Protein AF-A0A953RXD5-F1 (afdb_monomer_lite)

Secondary structure (DSSP, 8-state):
------------THHHHHTTTS-HHHHHHHHHHHHHHHHHHHHHHHHHHHHHTTHHHHHHHH-HHHHHHHHHHHHHHHTSPEEEEEEEEE-TTS---GGGGEEEEE--TTSEEEEEEEEEEESSPPPEEEEETTEEEEEESS-EEEEEEE-HHHHHHS--SBTTEEEEEEE-TT---S-EEEEEEEEEEE--PPP--

Foldseek 3Di:
DDDDDDDDDDDDCPVVVVVVPPDPPVVVVVVVVVVVVCCVVVVVVVVCVVCVVVPVVVCVVPVVCVVCVCVVVVVVQLPDFDKWKDKQKAAPPDDDDQVSFKTKDFADLPWWKKKKKFKDKDDQQAWKFKDKANDTPDIDRDGDGIDMDTCSVVCVVRDHPDPRIIMIGIDRPPGRHRMMMIMMMMMTIDDSDDPDD

Structure (mmCIF, N/CA/C/O backbone):
data_AF-A0A953RXD5-F1
#
_entry.id   AF-A0A953RXD5-F1
#
loop_
_atom_site.group_PDB
_atom_site.id
_atom_site.type_symbol
_atom_site.label_atom_id
_atom_site.label_alt_id
_atom_site.label_comp_id
_atom_site.label_asym_id
_atom_site.label_entity_id
_atom_site.label_seq_id
_atom_site.pdbx_PDB_ins_code
_atom_site.Cartn_x
_atom_site.Cartn_y
_atom_site.Cartn_z
_atom_site.occupancy
_atom_site.B_iso_or_equiv
_atom_site.auth_seq_id
_atom_site.auth_comp_id
_atom_site.auth_asym_id
_atom_site.auth_atom_id
_atom_site.pdbx_PDB_model_num
ATOM 1 N N . MET A 1 1 ? -27.505 93.985 66.777 1.00 37.09 1 MET A N 1
ATOM 2 C CA . MET A 1 1 ? -26.688 92.897 67.340 1.00 37.09 1 MET A CA 1
ATOM 3 C C . MET A 1 1 ? -27.014 91.659 66.533 1.00 37.09 1 MET A C 1
ATOM 5 O O . MET A 1 1 ? -28.174 91.269 66.503 1.00 37.09 1 MET A O 1
ATOM 9 N N . ASP A 1 2 ? -26.004 91.201 65.798 1.00 38.88 2 ASP A N 1
ATOM 10 C CA . ASP A 1 2 ? -25.898 89.996 64.957 1.00 38.88 2 ASP A CA 1
ATOM 11 C C . ASP A 1 2 ? -26.379 88.692 65.644 1.00 38.88 2 ASP A C 1
ATOM 13 O O . ASP A 1 2 ? -26.586 88.738 66.860 1.00 38.88 2 ASP A O 1
ATOM 17 N N . PRO A 1 3 ? -26.446 87.507 64.975 1.00 46.28 3 PRO A N 1
ATOM 18 C CA . PRO A 1 3 ? -26.007 87.184 63.600 1.00 46.28 3 PRO A CA 1
ATOM 19 C C . PRO A 1 3 ? -26.932 86.265 62.750 1.00 46.28 3 PRO A C 1
ATOM 21 O O . PRO A 1 3 ? -27.795 85.551 63.246 1.00 46.28 3 PRO A O 1
ATOM 24 N N . ALA A 1 4 ? -26.636 86.287 61.444 1.00 37.81 4 ALA A N 1
ATOM 25 C CA . ALA A 1 4 ? -26.386 85.180 60.500 1.00 37.81 4 ALA A CA 1
ATOM 26 C C . ALA A 1 4 ? -27.313 83.939 60.381 1.00 37.81 4 ALA A C 1
ATOM 28 O O . ALA A 1 4 ? -27.413 83.090 61.262 1.00 37.81 4 ALA A O 1
ATOM 29 N N . GLU A 1 5 ? -27.837 83.796 59.156 1.00 49.16 5 GLU A N 1
ATOM 30 C CA . GLU A 1 5 ? -27.808 82.606 58.273 1.00 49.16 5 GLU A CA 1
ATOM 31 C C . GLU A 1 5 ? -26.780 81.499 58.635 1.00 49.16 5 GLU A C 1
ATOM 33 O O . GLU A 1 5 ? -25.700 81.827 59.129 1.00 49.16 5 GLU A O 1
ATOM 38 N N . PRO A 1 6 ? -27.021 80.199 58.312 1.00 45.69 6 PRO A N 1
ATOM 39 C CA . PRO A 1 6 ? -27.357 79.794 56.940 1.00 45.69 6 PRO A CA 1
ATOM 40 C C . PRO A 1 6 ? -28.319 78.604 56.761 1.00 45.69 6 PRO A C 1
ATOM 42 O O . PRO A 1 6 ? -28.393 77.665 57.551 1.00 45.69 6 PRO A O 1
ATOM 45 N N . SER A 1 7 ? -28.986 78.597 55.606 1.00 45.78 7 SER A N 1
ATOM 46 C CA . SER A 1 7 ? -29.570 77.403 54.993 1.00 45.78 7 SER A CA 1
ATOM 47 C C . SER A 1 7 ? -28.925 77.184 53.623 1.00 45.78 7 SER A C 1
ATOM 49 O O . SER A 1 7 ? -28.756 78.139 52.869 1.00 45.78 7 SER A O 1
ATOM 51 N N . LYS A 1 8 ? -28.700 75.901 53.307 1.00 44.81 8 LYS A N 1
ATOM 52 C CA . LYS A 1 8 ? -28.342 75.292 52.011 1.00 44.81 8 LYS A CA 1
ATOM 53 C C . LYS A 1 8 ? -26.879 75.341 51.572 1.00 44.81 8 LYS A C 1
ATOM 55 O O . LYS A 1 8 ? -26.424 76.274 50.924 1.00 44.81 8 LYS A O 1
ATOM 60 N N . ASN A 1 9 ? -26.205 74.216 51.800 1.00 41.62 9 ASN A N 1
ATOM 61 C CA . ASN A 1 9 ? -25.821 73.233 50.768 1.00 41.62 9 ASN A CA 1
ATOM 62 C C . ASN A 1 9 ? -24.718 72.365 51.393 1.00 41.62 9 ASN A C 1
ATOM 64 O O . ASN A 1 9 ? -23.574 72.781 51.521 1.00 41.62 9 ASN A O 1
ATOM 68 N N . ASP A 1 10 ? -25.043 71.214 51.974 1.00 50.56 10 ASP A N 1
ATOM 69 C CA . ASP A 1 10 ? -25.195 69.952 51.239 1.00 50.56 10 ASP A CA 1
ATOM 70 C C . ASP A 1 10 ? -24.261 69.838 50.025 1.00 50.56 10 ASP A C 1
ATOM 72 O O . ASP A 1 10 ? -24.629 70.160 48.895 1.00 50.56 10 ASP A O 1
ATOM 76 N N . LYS A 1 11 ? -23.037 69.368 50.303 1.00 53.41 11 LYS A N 1
ATOM 77 C CA . LYS A 1 11 ? -22.318 68.261 49.632 1.00 53.41 11 LYS A CA 1
ATOM 78 C C . LYS A 1 11 ? -20.819 68.371 49.929 1.00 53.41 11 LYS A C 1
ATOM 80 O O . LYS A 1 11 ? -19.993 68.581 49.046 1.00 53.41 11 LYS A O 1
ATOM 85 N N . THR A 1 12 ? -20.448 68.214 51.194 1.00 40.56 12 THR A N 1
ATOM 86 C CA . THR A 1 12 ? -19.056 67.954 51.573 1.00 40.56 12 THR A CA 1
ATOM 87 C C . THR A 1 12 ? -18.681 66.526 51.134 1.00 40.56 12 THR A C 1
ATOM 89 O O . THR A 1 12 ? -19.456 65.596 51.370 1.00 40.56 12 THR A O 1
ATOM 92 N N . PRO A 1 13 ? -17.496 66.302 50.532 1.00 44.56 13 PRO A N 1
ATOM 93 C CA . PRO A 1 13 ? -17.038 65.011 49.991 1.00 44.56 13 PRO A CA 1
ATOM 94 C C . PRO A 1 13 ? -16.768 63.928 51.058 1.00 44.56 13 PRO A C 1
ATOM 96 O O . PRO A 1 13 ? -16.177 62.892 50.765 1.00 44.56 13 PRO A O 1
ATOM 99 N N . ALA A 1 14 ? -17.222 64.127 52.296 1.00 46.16 14 ALA A N 1
ATOM 100 C CA . ALA A 1 14 ? -16.977 63.234 53.424 1.00 46.16 14 ALA A CA 1
ATOM 101 C C . ALA A 1 14 ? -17.631 61.850 53.247 1.00 46.16 14 ALA A C 1
ATOM 103 O O . ALA A 1 14 ? -17.025 60.842 53.594 1.00 46.16 14 ALA A O 1
ATOM 104 N N . LYS A 1 15 ? -18.805 61.768 52.601 1.00 48.12 15 LYS A N 1
ATOM 105 C CA . LYS A 1 15 ? -19.476 60.478 52.335 1.00 48.12 15 LYS A CA 1
ATOM 106 C C . LYS A 1 15 ? -18.874 59.677 51.176 1.00 48.12 15 LYS A C 1
ATOM 108 O O . LYS A 1 15 ? -19.097 58.475 51.093 1.00 48.12 15 LYS A O 1
ATOM 113 N N . LEU A 1 16 ? -18.103 60.313 50.288 1.00 48.75 16 LEU A N 1
ATOM 114 C CA . LEU A 1 16 ? -17.377 59.595 49.233 1.00 48.75 16 LEU A CA 1
ATOM 115 C C . LEU A 1 16 ? -16.083 58.978 49.774 1.00 48.75 16 LEU A C 1
ATOM 117 O O . LEU A 1 16 ? -15.732 57.879 49.368 1.00 48.75 16 LEU A O 1
ATOM 121 N N . PHE A 1 17 ? -15.421 59.617 50.745 1.00 47.06 17 PHE A N 1
ATOM 122 C CA . PHE A 1 17 ? -14.209 59.068 51.360 1.00 47.06 17 PHE A CA 1
ATOM 123 C C . PHE A 1 17 ? -14.471 58.034 52.463 1.00 47.06 17 PHE A C 1
ATOM 125 O O . PHE A 1 17 ? -13.652 57.132 52.635 1.00 47.06 17 PHE A O 1
ATOM 132 N N . GLU A 1 18 ? -15.613 58.077 53.154 1.00 47.84 18 GLU A N 1
ATOM 133 C CA . GLU A 1 18 ? -15.987 57.002 54.088 1.00 47.84 18 GLU A CA 1
ATOM 134 C C . GLU A 1 18 ? -16.312 55.684 53.370 1.00 47.84 18 GLU A C 1
ATOM 136 O O . GLU A 1 18 ? -15.963 54.621 53.875 1.00 47.84 18 GLU A O 1
ATOM 141 N N . ASN A 1 19 ? -16.834 55.743 52.140 1.00 50.03 19 ASN A N 1
ATOM 142 C CA . ASN A 1 19 ? -17.018 54.560 51.293 1.00 50.03 19 ASN A CA 1
ATOM 143 C C . ASN A 1 19 ? -15.739 54.113 50.558 1.00 50.03 19 ASN A C 1
ATOM 145 O O . ASN A 1 19 ? -15.704 52.999 50.051 1.00 50.03 19 ASN A O 1
ATOM 149 N N . ILE A 1 20 ? -14.682 54.934 50.498 1.00 48.75 20 ILE A N 1
ATOM 150 C CA . ILE A 1 20 ? -13.351 54.536 49.977 1.00 48.75 20 ILE A CA 1
ATOM 151 C C . ILE A 1 20 ? -12.496 53.894 51.080 1.00 48.75 20 ILE A C 1
ATOM 153 O O . ILE A 1 20 ? -11.561 53.147 50.803 1.00 48.75 20 ILE A O 1
ATOM 157 N N . LYS A 1 21 ? -12.887 54.083 52.344 1.00 48.88 21 LYS A N 1
ATOM 158 C CA . LYS A 1 21 ? -12.472 53.237 53.466 1.00 48.88 21 LYS A CA 1
ATOM 159 C C . LYS A 1 21 ? -13.183 51.874 53.461 1.00 48.88 21 LYS A C 1
ATOM 161 O O . LYS A 1 21 ? -13.190 51.208 54.492 1.00 48.88 21 LYS A O 1
ATOM 166 N N . LEU A 1 22 ? -13.742 51.447 52.316 1.00 49.97 22 LEU A N 1
ATOM 167 C CA . LEU A 1 22 ? -13.957 50.034 52.007 1.00 49.97 22 LEU A CA 1
ATOM 168 C C . LEU A 1 22 ? -12.591 49.352 52.064 1.00 49.97 22 LEU A C 1
ATOM 170 O O . LEU A 1 22 ? -11.820 49.342 51.108 1.00 49.97 22 LEU A O 1
ATOM 174 N N . ASP A 1 23 ? -12.299 48.901 53.277 1.00 58.25 23 ASP A N 1
ATOM 175 C CA . ASP A 1 23 ? -11.243 48.022 53.715 1.00 58.25 23 ASP A CA 1
ATOM 176 C C . ASP A 1 23 ? -10.155 47.782 52.671 1.00 58.25 23 ASP A C 1
ATOM 178 O O . ASP A 1 23 ? -10.261 46.916 51.801 1.00 58.25 23 ASP A O 1
ATOM 182 N N . PHE A 1 24 ? -9.023 48.464 52.846 1.00 59.78 24 PHE A N 1
ATOM 183 C CA . PHE A 1 24 ? -7.756 48.033 52.252 1.00 59.78 24 PHE A CA 1
ATOM 184 C C . PHE A 1 24 ? -7.509 46.534 52.486 1.00 59.78 24 PHE A C 1
ATOM 186 O O . PHE A 1 24 ? -6.869 45.888 51.662 1.00 59.78 24 PHE A O 1
ATOM 193 N N . ASN A 1 25 ? -8.044 45.974 53.577 1.00 61.25 25 ASN A N 1
ATOM 194 C CA . ASN A 1 25 ? -8.082 44.537 53.811 1.00 61.25 25 ASN A CA 1
ATOM 195 C C . ASN A 1 25 ? -8.966 43.786 52.812 1.00 61.25 25 ASN A C 1
ATOM 197 O O . ASN A 1 25 ? -8.523 42.777 52.293 1.00 61.25 25 ASN A O 1
ATOM 201 N N . THR A 1 26 ? -10.158 44.271 52.482 1.00 67.06 26 THR A N 1
ATOM 202 C CA . THR A 1 26 ? -11.058 43.668 51.491 1.00 67.06 26 THR A CA 1
ATOM 203 C C . THR A 1 26 ? -10.476 43.774 50.088 1.00 67.06 26 THR A C 1
ATOM 205 O O . THR A 1 26 ? -10.477 42.787 49.366 1.00 67.06 26 THR A O 1
ATOM 208 N N . ILE A 1 27 ? -9.875 44.908 49.716 1.00 70.06 27 ILE A N 1
ATOM 209 C CA . ILE A 1 27 ? -9.171 45.047 48.429 1.00 70.06 27 ILE A CA 1
ATOM 210 C C . ILE A 1 27 ? -7.962 44.104 48.371 1.00 70.06 27 ILE A C 1
ATOM 212 O O . ILE A 1 27 ? -7.766 43.417 47.368 1.00 70.06 27 ILE A O 1
ATOM 216 N N . LYS A 1 28 ? -7.178 44.012 49.455 1.00 68.94 28 LYS A N 1
ATOM 217 C CA . LYS A 1 28 ? -6.082 43.039 49.566 1.00 68.94 28 LYS A CA 1
ATOM 218 C C . LYS A 1 28 ? -6.589 41.610 49.471 1.00 68.94 28 LYS A C 1
ATOM 220 O O . LYS A 1 28 ? -5.981 40.838 48.748 1.00 68.94 28 LYS A O 1
ATOM 225 N N . ILE A 1 29 ? -7.678 41.266 50.155 1.00 75.50 29 ILE A N 1
ATOM 226 C CA . ILE A 1 29 ? -8.277 39.928 50.128 1.00 75.50 29 ILE A CA 1
ATOM 227 C C . ILE A 1 29 ? -8.738 39.608 48.713 1.00 75.50 29 ILE A C 1
ATOM 229 O O . ILE A 1 29 ? -8.347 38.568 48.207 1.00 75.50 29 ILE A O 1
ATOM 233 N N . VAL A 1 30 ? -9.461 40.513 48.047 1.00 76.44 30 VAL A N 1
ATOM 234 C CA . VAL A 1 30 ? -9.930 40.330 46.667 1.00 76.44 30 VAL A CA 1
ATOM 235 C C . VAL A 1 30 ? -8.753 40.126 45.713 1.00 76.44 30 VAL A C 1
ATOM 237 O O . VAL A 1 30 ? -8.762 39.171 44.937 1.00 76.44 30 VAL A O 1
ATOM 240 N N . LEU A 1 31 ? -7.706 40.952 45.812 1.00 74.38 31 LEU A N 1
ATOM 241 C CA . LEU A 1 31 ? -6.485 40.797 45.016 1.00 74.38 31 LEU A CA 1
ATOM 242 C C . LEU A 1 31 ? -5.750 39.489 45.324 1.00 74.38 31 LEU A C 1
ATOM 244 O O . LEU A 1 31 ? -5.282 38.832 44.398 1.00 74.38 31 LEU A O 1
ATOM 248 N N . LEU A 1 32 ? -5.682 39.078 46.593 1.00 76.94 32 LEU A N 1
ATOM 249 C CA . LEU A 1 32 ? -5.057 37.819 46.993 1.00 76.94 32 LEU A CA 1
ATOM 250 C C . LEU A 1 32 ? -5.855 36.628 46.458 1.00 76.94 32 LEU A C 1
ATOM 252 O O . LEU A 1 32 ? -5.271 35.710 45.898 1.00 76.94 32 LEU A O 1
ATOM 256 N N . THR A 1 33 ? -7.185 36.653 46.562 1.00 75.50 33 THR A N 1
ATOM 257 C CA . THR A 1 33 ? -8.053 35.605 46.012 1.00 75.50 33 THR A CA 1
ATOM 258 C C . THR A 1 33 ? -7.996 35.556 44.492 1.00 75.50 33 THR A C 1
ATOM 260 O O . THR A 1 33 ? -7.955 34.464 43.937 1.00 75.50 33 THR A O 1
ATOM 263 N N . ALA A 1 34 ? -7.925 36.701 43.809 1.00 74.38 34 ALA A N 1
ATOM 264 C CA . ALA A 1 34 ? -7.761 36.752 42.360 1.00 74.38 34 ALA A CA 1
ATOM 265 C C . ALA A 1 34 ? -6.390 36.208 41.932 1.00 74.38 34 ALA A C 1
ATOM 267 O O . ALA A 1 34 ? -6.310 35.435 40.981 1.00 74.38 34 ALA A O 1
ATOM 268 N N . ALA A 1 35 ? -5.323 36.544 42.664 1.00 74.12 35 ALA A N 1
ATOM 269 C CA . ALA A 1 35 ? -3.990 35.998 42.433 1.00 74.12 35 ALA A CA 1
ATOM 270 C C . ALA A 1 35 ? -3.943 34.483 42.688 1.00 74.12 35 ALA A C 1
ATOM 272 O O . ALA A 1 35 ? -3.385 33.747 41.883 1.00 74.12 35 ALA A O 1
ATOM 273 N N . VAL A 1 36 ? -4.577 33.998 43.758 1.00 78.19 36 VAL A N 1
ATOM 274 C CA . VAL A 1 36 ? -4.668 32.564 44.068 1.00 78.19 36 VAL A CA 1
ATOM 275 C C . VAL A 1 36 ? -5.485 31.820 43.010 1.00 78.19 36 VAL A C 1
ATOM 277 O O . VAL A 1 36 ? -5.057 30.761 42.567 1.00 78.19 36 VAL A O 1
ATOM 280 N N . LEU A 1 37 ? -6.604 32.380 42.537 1.00 77.31 37 LEU A N 1
ATOM 281 C CA . LEU A 1 37 ? -7.388 31.822 41.428 1.00 77.31 37 LEU A CA 1
ATOM 282 C C . LEU A 1 37 ? -6.585 31.776 40.125 1.00 77.31 37 LEU A C 1
ATOM 284 O O . LEU A 1 37 ? -6.613 30.768 39.424 1.00 77.31 37 LEU A O 1
ATOM 288 N N . LEU A 1 38 ? -5.831 32.834 39.819 1.00 73.69 38 LEU A N 1
ATOM 289 C CA . LEU A 1 38 ? -4.945 32.869 38.658 1.00 73.69 38 LEU A CA 1
ATOM 290 C C . LEU A 1 38 ? -3.828 31.834 38.769 1.00 73.69 38 LEU A C 1
ATOM 292 O O . LEU A 1 38 ? -3.546 31.169 37.785 1.00 73.69 38 LEU A O 1
ATOM 296 N N . VAL A 1 39 ? -3.232 31.639 39.946 1.00 72.69 39 VAL A N 1
ATOM 297 C CA . VAL A 1 39 ? -2.225 30.590 40.170 1.00 72.69 39 VAL A CA 1
ATOM 298 C C . VAL A 1 39 ? -2.852 29.196 40.075 1.00 72.69 39 VAL A C 1
ATOM 300 O O . VAL A 1 39 ? -2.259 28.315 39.462 1.00 72.69 39 VAL A O 1
ATOM 303 N N . LEU A 1 40 ? -4.062 28.995 40.602 1.00 75.38 40 LEU A N 1
ATOM 304 C CA . LEU A 1 40 ? -4.800 27.731 40.505 1.00 75.38 40 LEU A CA 1
ATOM 305 C C . LEU A 1 40 ? -5.234 27.392 39.075 1.00 75.38 40 LEU A C 1
ATOM 307 O O . LEU A 1 40 ? -5.359 26.216 38.762 1.00 75.38 40 LEU A O 1
ATOM 311 N N . LEU A 1 41 ? -5.449 28.385 38.210 1.00 73.50 41 LEU A N 1
ATOM 312 C CA . LEU A 1 41 ? -5.748 28.186 36.785 1.00 73.50 41 LEU A CA 1
ATOM 313 C C . LEU A 1 41 ? -4.476 28.078 35.934 1.00 73.50 41 LEU A C 1
ATOM 315 O O . LEU A 1 41 ? -4.405 27.265 35.012 1.00 73.50 41 LEU A O 1
ATOM 319 N N . ALA A 1 42 ? -3.455 28.872 36.253 1.00 71.00 42 ALA A N 1
ATOM 320 C CA . ALA A 1 42 ? -2.198 28.904 35.523 1.00 71.00 42 ALA A CA 1
ATOM 321 C C . ALA A 1 42 ? -1.318 27.694 35.839 1.00 71.00 42 ALA A C 1
ATOM 323 O O . ALA A 1 42 ? -0.662 27.201 34.934 1.00 71.00 42 ALA A O 1
ATOM 324 N N . ALA A 1 43 ? -1.303 27.173 37.068 1.00 68.31 43 ALA A N 1
ATOM 325 C CA . ALA A 1 43 ? -0.478 26.014 37.409 1.00 68.31 43 ALA A CA 1
ATOM 326 C C . ALA A 1 43 ? -0.876 24.748 36.620 1.00 68.31 43 ALA A C 1
ATOM 328 O O . ALA A 1 43 ? 0.021 24.140 36.040 1.00 68.31 43 ALA A O 1
ATOM 329 N N . PRO A 1 44 ? -2.168 24.380 36.477 1.00 63.41 44 PRO A N 1
ATOM 330 C CA . PRO A 1 44 ? -2.591 23.290 35.600 1.00 63.41 44 PRO A CA 1
ATOM 331 C C . PRO A 1 44 ? -2.325 23.585 34.126 1.00 63.41 44 PRO A C 1
ATOM 333 O O . PRO A 1 44 ? -1.857 22.705 33.420 1.00 63.41 44 PRO A O 1
ATOM 336 N N . MET A 1 45 ? -2.565 24.812 33.653 1.00 64.69 45 MET A N 1
ATOM 337 C CA . MET A 1 45 ? -2.295 25.191 32.258 1.00 64.69 45 MET A CA 1
ATOM 338 C C . MET A 1 45 ? -0.804 25.143 31.917 1.00 64.69 45 MET A C 1
ATOM 340 O O . MET A 1 45 ? -0.438 24.627 30.870 1.00 64.69 45 MET A O 1
ATOM 344 N N . VAL A 1 46 ? 0.068 25.632 32.799 1.00 66.69 46 VAL A N 1
ATOM 345 C CA . VAL A 1 46 ? 1.527 25.572 32.643 1.00 66.69 46 VAL A CA 1
ATOM 346 C C . VAL A 1 46 ? 2.019 24.138 32.796 1.00 66.69 46 VAL A C 1
ATOM 348 O O . VAL A 1 46 ? 2.902 23.737 32.051 1.00 66.69 46 VAL A O 1
ATOM 351 N N . PHE A 1 47 ? 1.438 23.344 33.699 1.00 64.44 47 PHE A N 1
ATOM 352 C CA . PHE A 1 47 ? 1.716 21.913 33.799 1.00 64.44 47 PHE A CA 1
ATOM 353 C C . PHE A 1 47 ? 1.343 21.204 32.491 1.00 64.44 47 PHE A C 1
ATOM 355 O O . PHE A 1 47 ? 2.187 20.547 31.899 1.00 64.44 47 PHE A O 1
ATOM 362 N N . ILE A 1 48 ? 0.135 21.417 31.969 1.00 61.12 48 ILE A N 1
ATOM 363 C CA . ILE A 1 48 ? -0.319 20.853 30.694 1.00 61.12 48 ILE A CA 1
ATOM 364 C C . ILE A 1 48 ? 0.570 21.337 29.547 1.00 61.12 48 ILE A C 1
ATOM 366 O O . ILE A 1 48 ? 1.059 20.504 28.808 1.00 61.12 48 ILE A O 1
ATOM 370 N N . LEU A 1 49 ? 0.865 22.633 29.415 1.00 62.09 49 LEU A N 1
ATOM 371 C CA . LEU A 1 49 ? 1.713 23.171 28.338 1.00 62.09 49 LEU A CA 1
ATOM 372 C C . LEU A 1 49 ? 3.163 22.673 28.413 1.00 62.09 49 LEU A C 1
ATOM 374 O O . LEU A 1 49 ? 3.768 22.379 27.385 1.00 62.09 49 LEU A O 1
ATOM 378 N N . LYS A 1 50 ? 3.729 22.556 29.618 1.00 57.16 50 LYS A N 1
ATOM 379 C CA . LYS A 1 50 ? 5.104 22.085 29.831 1.00 57.16 50 LYS A CA 1
ATOM 380 C C . LYS A 1 50 ? 5.215 20.563 29.676 1.00 57.16 50 LYS A C 1
ATOM 382 O O . LYS A 1 50 ? 6.246 20.085 29.207 1.00 57.16 50 LYS A O 1
ATOM 387 N N . HIS A 1 51 ? 4.153 19.824 30.008 1.00 52.34 51 HIS A N 1
ATOM 388 C CA . HIS A 1 51 ? 4.091 18.365 29.902 1.00 52.34 51 HIS A CA 1
ATOM 389 C C . HIS A 1 51 ? 3.485 17.835 28.590 1.00 52.34 51 HIS A C 1
ATOM 391 O O . HIS A 1 51 ? 3.751 16.694 28.235 1.00 52.34 51 HIS A O 1
ATOM 397 N N . PHE A 1 52 ? 2.770 18.648 27.803 1.00 49.34 52 PHE A N 1
ATOM 398 C CA . PHE A 1 52 ? 2.339 18.279 26.443 1.00 49.34 52 PHE A CA 1
ATOM 399 C C . PHE A 1 52 ? 3.516 18.222 25.470 1.00 49.34 52 PHE A C 1
ATOM 401 O O . PHE A 1 52 ? 3.568 17.339 24.624 1.00 49.34 52 PHE A O 1
ATOM 408 N N . VAL A 1 53 ? 4.496 19.121 25.622 1.00 49.41 53 VAL A N 1
ATOM 409 C CA . VAL A 1 53 ? 5.744 19.102 24.831 1.00 49.41 53 VAL A CA 1
ATOM 410 C C . VAL A 1 53 ? 6.671 17.950 25.264 1.00 49.41 53 VAL A C 1
ATOM 412 O O . VAL A 1 53 ? 7.650 17.649 24.593 1.00 49.41 53 VAL A O 1
ATOM 415 N N . THR A 1 54 ? 6.352 17.262 26.366 1.00 44.16 54 THR A N 1
ATOM 416 C CA . THR A 1 54 ? 7.103 16.114 26.900 1.00 44.16 54 THR A CA 1
ATOM 417 C C . THR A 1 54 ? 6.237 14.859 27.049 1.00 44.16 54 THR A C 1
ATOM 419 O O . THR A 1 54 ? 6.511 14.015 27.901 1.00 44.16 54 THR A O 1
ATOM 422 N N . PHE A 1 55 ? 5.222 14.681 26.195 1.00 46.81 55 PHE A N 1
ATOM 423 C CA . PHE A 1 55 ? 4.508 13.399 26.113 1.00 46.81 55 PHE A CA 1
ATOM 424 C C . PHE A 1 55 ? 5.449 12.240 25.732 1.00 46.81 55 PHE A C 1
ATOM 426 O O . PHE A 1 55 ? 5.263 11.132 26.224 1.00 46.81 55 PHE A O 1
ATOM 433 N N . ASP A 1 56 ? 6.527 12.521 24.992 1.00 45.34 56 ASP A N 1
ATOM 434 C CA . ASP A 1 56 ? 7.586 11.546 24.694 1.00 45.34 56 ASP A CA 1
ATOM 435 C C . ASP A 1 56 ? 8.385 11.115 25.940 1.00 45.34 56 ASP A C 1
ATOM 437 O O . ASP A 1 56 ? 8.834 9.978 26.025 1.00 45.34 56 ASP A O 1
ATOM 441 N N . GLN A 1 57 ? 8.553 11.988 26.943 1.00 48.94 57 GLN A N 1
ATOM 442 C CA . GLN A 1 57 ? 9.317 11.660 28.162 1.00 48.94 57 GLN A CA 1
ATOM 443 C C . GLN A 1 57 ? 8.446 11.046 29.263 1.00 48.94 57 GLN A C 1
ATOM 445 O O . GLN A 1 57 ? 8.943 10.304 30.111 1.00 48.94 57 GLN A O 1
ATOM 450 N N . LEU A 1 58 ? 7.144 11.344 29.266 1.00 42.03 58 LEU A N 1
ATOM 451 C CA . LEU A 1 58 ? 6.190 10.713 30.175 1.00 42.03 58 LEU A CA 1
ATOM 452 C C . LEU A 1 58 ? 5.922 9.245 29.780 1.00 42.03 58 LEU A C 1
ATOM 454 O O . LEU A 1 58 ? 5.692 8.409 30.658 1.00 42.03 58 LEU A O 1
ATOM 458 N N . ASP A 1 59 ? 6.002 8.930 28.482 1.00 44.16 59 ASP A N 1
ATOM 459 C CA . ASP A 1 59 ? 5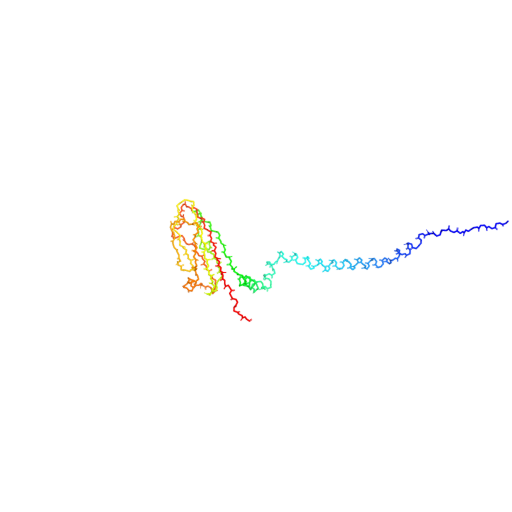.868 7.570 27.941 1.00 44.16 59 ASP A CA 1
ATOM 460 C C . ASP A 1 59 ? 6.976 6.628 28.442 1.00 44.16 59 ASP A C 1
ATOM 462 O O . ASP A 1 59 ? 6.695 5.511 28.886 1.00 44.16 59 ASP A O 1
ATOM 466 N N . ASP A 1 60 ? 8.217 7.118 28.496 1.00 49.66 60 ASP A N 1
ATOM 467 C CA . ASP A 1 60 ? 9.365 6.368 29.021 1.00 49.66 60 ASP A CA 1
ATOM 468 C C . ASP A 1 60 ? 9.251 6.052 30.523 1.00 49.66 60 ASP A C 1
ATOM 470 O O . ASP A 1 60 ? 9.796 5.047 30.984 1.00 49.66 60 ASP A O 1
ATOM 474 N N . TYR A 1 61 ? 8.532 6.874 31.298 1.00 46.62 61 TYR A N 1
ATOM 475 C CA . TYR A 1 61 ? 8.452 6.727 32.757 1.00 46.62 61 TYR A CA 1
ATOM 476 C C . TYR A 1 61 ? 7.222 5.952 33.243 1.00 46.62 61 TYR A C 1
ATOM 478 O O . TYR A 1 61 ? 7.294 5.241 34.245 1.00 46.62 61 TYR A O 1
ATOM 486 N N . LEU A 1 62 ? 6.079 6.091 32.565 1.00 50.50 62 LEU A N 1
ATOM 487 C CA . LEU A 1 62 ? 4.823 5.463 32.984 1.00 50.50 62 LEU A CA 1
ATOM 488 C C . LEU A 1 62 ? 4.489 4.196 32.188 1.00 50.50 62 LEU A C 1
ATOM 490 O O . LEU A 1 62 ? 3.702 3.384 32.668 1.00 50.50 62 LEU A O 1
ATOM 494 N N . GLY A 1 63 ? 5.034 4.010 30.978 1.00 45.53 63 GLY A N 1
ATOM 495 C CA . GLY A 1 63 ? 4.701 2.870 30.109 1.00 45.53 63 GLY A CA 1
ATOM 496 C C . GLY A 1 63 ? 3.214 2.784 29.726 1.00 45.53 63 GLY A C 1
ATOM 497 O O . GLY A 1 63 ? 2.766 1.793 29.146 1.00 45.53 63 GLY A O 1
ATOM 498 N N . VAL A 1 64 ? 2.425 3.810 30.058 1.00 46.88 64 VAL A N 1
ATOM 499 C CA . VAL A 1 64 ? 0.976 3.848 29.842 1.00 46.88 64 VAL A CA 1
ATOM 500 C C . VAL A 1 64 ? 0.675 4.038 28.359 1.00 46.88 64 VAL A C 1
ATOM 502 O O . VAL A 1 64 ? -0.261 3.436 27.850 1.00 46.88 64 VAL A O 1
ATOM 505 N N . THR A 1 65 ? 1.498 4.776 27.623 1.00 45.06 65 THR A N 1
ATOM 506 C CA . THR A 1 65 ? 1.328 5.017 26.181 1.00 45.06 65 THR A CA 1
ATOM 507 C C . THR A 1 65 ? 1.699 3.788 25.339 1.00 45.06 65 THR A C 1
ATOM 509 O O . THR A 1 65 ? 1.015 3.525 24.354 1.00 45.06 65 THR A O 1
ATOM 512 N N . LYS A 1 66 ? 2.600 2.906 25.804 1.00 48.09 66 LYS A N 1
ATOM 513 C CA . LYS A 1 66 ? 2.761 1.541 25.241 1.00 48.09 66 LYS A CA 1
ATOM 514 C C . LYS A 1 66 ? 1.522 0.645 25.395 1.00 48.09 66 LYS A C 1
ATOM 516 O O . LYS A 1 66 ? 1.340 -0.275 24.608 1.00 48.09 66 LYS A O 1
ATOM 521 N N . SER A 1 67 ? 0.668 0.897 26.389 1.00 47.88 67 SER A N 1
ATOM 522 C CA . SER A 1 67 ? -0.559 0.121 26.661 1.00 47.88 67 SER A CA 1
ATOM 523 C C . SER A 1 67 ? -1.822 0.759 26.064 1.00 47.88 67 SER A C 1
ATOM 525 O O . SER A 1 67 ? -2.743 0.062 25.636 1.00 47.88 67 SER A O 1
ATOM 527 N N . VAL A 1 68 ? -1.869 2.092 2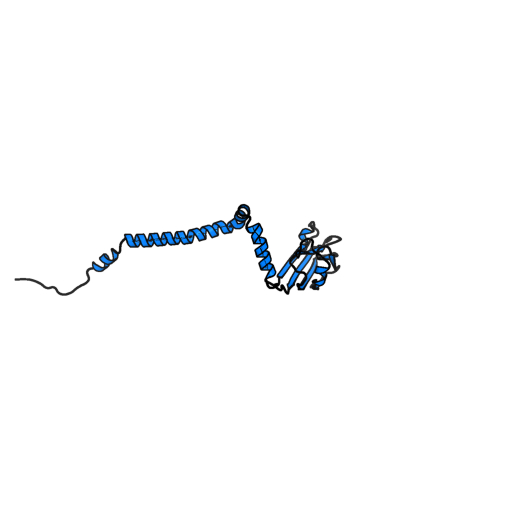6.027 1.00 43.62 68 VAL A N 1
ATOM 528 C CA . VAL A 1 68 ? -3.045 2.887 25.644 1.00 43.62 68 VAL A CA 1
ATOM 529 C C . VAL A 1 68 ? -2.928 3.429 24.220 1.00 43.62 68 VAL A C 1
ATOM 531 O O . VAL A 1 68 ? -3.941 3.517 23.537 1.00 43.62 68 VAL A O 1
ATOM 534 N N . GLY A 1 69 ? -1.720 3.716 23.729 1.00 42.50 69 GLY A N 1
ATOM 535 C CA . GLY A 1 69 ? -1.468 4.122 22.343 1.00 42.50 69 GLY A CA 1
ATOM 536 C C . GLY A 1 69 ? -1.999 3.111 21.324 1.00 42.50 69 GLY A C 1
ATOM 537 O O . GLY A 1 69 ? -2.780 3.512 20.462 1.00 42.50 69 GLY A O 1
ATOM 538 N N . PRO A 1 70 ? -1.710 1.801 21.469 1.00 46.94 70 PRO A N 1
ATOM 539 C CA . PRO A 1 70 ? -2.303 0.778 20.619 1.00 46.94 70 PRO A CA 1
ATOM 540 C C . PRO A 1 70 ? -3.822 0.750 20.740 1.00 46.94 70 PRO A C 1
ATOM 542 O O . PRO A 1 70 ? -4.489 0.615 19.731 1.00 46.94 70 PRO A O 1
ATOM 545 N N . LYS A 1 71 ? -4.381 0.930 21.945 1.00 43.16 71 LYS A N 1
ATOM 546 C CA . LYS A 1 71 ? -5.833 0.884 22.175 1.00 43.16 71 LYS A CA 1
ATOM 547 C C . LYS A 1 71 ? -6.568 2.066 21.558 1.00 43.16 71 LYS A C 1
ATOM 549 O O . LYS A 1 71 ? -7.609 1.860 20.964 1.00 43.16 71 LYS A O 1
ATOM 554 N N . ILE A 1 72 ? -6.037 3.283 21.655 1.00 45.28 72 ILE A N 1
ATOM 555 C CA . ILE A 1 72 ? -6.656 4.461 21.033 1.00 45.28 72 ILE A CA 1
ATOM 556 C C . ILE A 1 72 ? -6.510 4.392 19.510 1.00 45.28 72 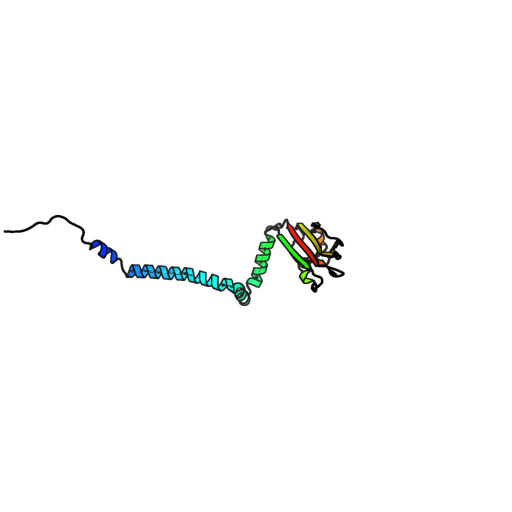ILE A C 1
ATOM 558 O O . ILE A 1 72 ? -7.477 4.676 18.810 1.00 45.28 72 ILE A O 1
ATOM 562 N N . LEU A 1 73 ? -5.355 3.958 18.983 1.00 43.50 73 LEU A N 1
ATOM 563 C CA . LEU A 1 73 ? -5.209 3.713 17.543 1.00 43.50 73 LEU A CA 1
ATOM 564 C C . LEU A 1 73 ? -6.167 2.612 17.069 1.00 43.50 73 LEU A C 1
ATOM 566 O O . LEU A 1 73 ? -6.811 2.774 16.043 1.00 43.50 73 LEU A O 1
ATOM 570 N N . HIS A 1 74 ? -6.300 1.529 17.835 1.00 41.50 74 HIS A N 1
ATOM 571 C CA . HIS A 1 74 ? -7.235 0.435 17.578 1.00 41.50 74 HIS A CA 1
ATOM 572 C C . HIS A 1 74 ? -8.679 0.940 17.552 1.00 41.50 74 HIS A C 1
ATOM 574 O O . HIS A 1 74 ? -9.377 0.701 16.580 1.00 41.50 74 HIS A O 1
ATOM 580 N N . THR A 1 75 ? -9.101 1.728 18.545 1.00 42.72 75 THR A N 1
ATOM 581 C CA . THR A 1 75 ? -10.457 2.294 18.613 1.00 42.72 75 THR A CA 1
ATOM 582 C C . THR A 1 75 ? -10.737 3.301 17.491 1.00 42.72 75 THR A C 1
ATOM 584 O O . THR A 1 75 ? -11.810 3.266 16.901 1.00 42.72 75 THR A O 1
ATOM 587 N N . ILE A 1 76 ? -9.780 4.169 17.139 1.00 44.56 76 ILE A N 1
ATOM 588 C CA . ILE A 1 76 ? -9.949 5.127 16.028 1.00 44.56 76 ILE A CA 1
ATOM 589 C C . ILE A 1 76 ? -10.021 4.402 14.679 1.00 44.56 76 ILE A C 1
ATOM 591 O O . ILE A 1 76 ? -10.774 4.820 13.803 1.00 44.56 76 ILE A O 1
ATOM 595 N N . LEU A 1 77 ? -9.260 3.319 14.510 1.00 48.81 77 LEU A N 1
ATOM 596 C CA . LEU A 1 77 ? -9.322 2.491 13.312 1.00 48.81 77 LEU A CA 1
ATOM 597 C C . LEU A 1 77 ? -10.633 1.688 13.265 1.00 48.81 77 LEU A C 1
ATOM 599 O O . LEU A 1 77 ? -11.241 1.589 12.209 1.00 48.81 77 LEU A O 1
ATOM 603 N N . GLU A 1 78 ? -11.097 1.099 14.365 1.00 50.97 78 GLU A N 1
ATOM 604 C CA . GLU A 1 78 ? -12.313 0.266 14.397 1.00 50.97 78 GLU A CA 1
ATOM 605 C C . GLU A 1 78 ? -13.620 1.032 14.147 1.00 50.97 78 GLU A C 1
ATOM 607 O O . GLU A 1 78 ? -14.550 0.456 13.588 1.00 50.97 78 GLU A O 1
ATOM 612 N N . ASP A 1 79 ? -13.706 2.309 14.530 1.00 48.19 79 ASP A N 1
ATOM 613 C CA . ASP A 1 79 ? -14.981 3.042 14.549 1.00 48.19 79 ASP A CA 1
ATOM 614 C C . ASP A 1 79 ? -15.378 3.719 13.222 1.00 48.19 79 ASP A C 1
ATOM 616 O O . ASP A 1 79 ? -16.519 4.169 13.092 1.00 48.19 79 ASP A O 1
ATOM 620 N N . PHE A 1 80 ? -14.488 3.784 12.225 1.00 56.25 80 PHE A N 1
ATOM 621 C CA . PHE A 1 80 ? -14.763 4.427 10.933 1.00 56.25 80 PHE A CA 1
ATOM 622 C C . PHE A 1 80 ? -14.250 3.602 9.749 1.00 56.25 80 PHE A C 1
ATOM 624 O O . PHE A 1 80 ? -13.219 2.928 9.846 1.00 56.25 80 PHE A O 1
ATOM 631 N N . ASP A 1 81 ? -14.944 3.711 8.605 1.00 65.75 81 ASP A N 1
ATOM 632 C CA . ASP A 1 81 ? -14.390 3.303 7.310 1.00 65.75 81 ASP A CA 1
ATOM 633 C C . ASP A 1 81 ? -12.979 3.897 7.200 1.00 65.75 81 ASP A C 1
ATOM 635 O O . ASP A 1 81 ? -12.774 5.111 7.305 1.00 65.75 81 ASP A O 1
ATOM 639 N N . SER A 1 82 ? -11.988 3.020 7.090 1.00 75.12 82 SER A N 1
ATOM 640 C CA . SER A 1 82 ? -10.589 3.394 7.258 1.00 75.12 82 SER A CA 1
ATOM 641 C C . SER A 1 82 ? -9.918 3.497 5.900 1.00 75.12 82 SER A C 1
ATOM 643 O O . SER A 1 82 ? -9.857 2.527 5.144 1.00 75.12 82 SER A O 1
ATOM 645 N N . GLY A 1 83 ? -9.402 4.688 5.600 1.00 83.38 83 GLY A N 1
ATOM 646 C CA . GLY A 1 83 ? -8.598 4.951 4.413 1.00 83.38 83 GLY A CA 1
ATOM 647 C C . GLY A 1 83 ? -7.113 4.990 4.749 1.00 83.38 83 GLY A C 1
ATOM 648 O O . GLY A 1 83 ? -6.661 5.863 5.486 1.00 83.38 83 GLY A O 1
ATOM 649 N N . TYR A 1 84 ? -6.345 4.077 4.166 1.00 87.31 84 TYR A N 1
ATOM 650 C CA . TYR A 1 84 ? -4.889 4.042 4.249 1.00 87.31 84 TYR A CA 1
ATOM 651 C C . TYR A 1 84 ? -4.322 4.491 2.912 1.00 87.31 84 TYR A C 1
ATOM 653 O O . TYR A 1 84 ? -4.713 3.969 1.872 1.00 87.31 84 TYR A O 1
ATOM 661 N N . SER A 1 85 ? -3.401 5.449 2.905 1.00 89.81 85 SER A N 1
ATOM 662 C CA . SER A 1 85 ? -2.770 5.893 1.665 1.00 89.81 85 SER A CA 1
ATOM 663 C C . SER A 1 85 ? -1.276 6.094 1.832 1.00 89.81 85 SER A C 1
ATOM 665 O O . SER A 1 85 ? -0.789 6.474 2.898 1.00 89.81 85 SER A O 1
ATOM 667 N N . LYS A 1 86 ? -0.533 5.804 0.765 1.00 90.88 86 LYS A N 1
ATOM 668 C CA . LYS A 1 86 ? 0.901 6.075 0.687 1.00 90.88 86 LYS A CA 1
ATOM 669 C C . LYS A 1 86 ? 1.293 6.338 -0.756 1.00 90.88 86 LYS A C 1
ATOM 671 O O . LYS A 1 86 ? 0.889 5.622 -1.674 1.00 90.88 86 LYS A O 1
ATOM 676 N N . ASN A 1 87 ? 2.103 7.376 -0.921 1.00 89.12 87 ASN A N 1
ATOM 677 C CA . ASN A 1 87 ? 2.773 7.679 -2.171 1.00 89.12 87 ASN A CA 1
ATOM 678 C C . ASN A 1 87 ? 4.185 7.111 -2.098 1.00 89.12 87 ASN A C 1
ATOM 680 O O . ASN A 1 87 ? 4.909 7.330 -1.126 1.00 89.12 87 ASN A O 1
ATOM 684 N N . PHE A 1 88 ? 4.560 6.389 -3.135 1.00 89.06 88 PHE A N 1
ATOM 685 C CA . PHE A 1 88 ? 5.858 5.782 -3.302 1.00 89.06 88 PHE A CA 1
ATOM 686 C C . PHE A 1 88 ? 6.557 6.468 -4.465 1.00 89.06 88 PHE A C 1
ATOM 688 O O . PHE A 1 88 ? 5.998 6.571 -5.556 1.00 89.06 88 PHE A O 1
ATOM 695 N N . LEU A 1 89 ? 7.777 6.932 -4.228 1.00 89.44 89 LEU A N 1
ATOM 696 C CA . LEU A 1 89 ? 8.629 7.489 -5.265 1.00 89.44 89 LEU A CA 1
ATOM 697 C C . LEU A 1 89 ? 9.931 6.702 -5.270 1.00 89.44 89 LEU A C 1
ATOM 699 O O . LEU A 1 89 ? 10.705 6.759 -4.312 1.00 89.44 89 LEU A O 1
ATOM 703 N N . PHE A 1 90 ? 10.150 5.969 -6.352 1.00 88.31 90 PHE A N 1
ATOM 704 C CA . PHE A 1 90 ? 11.335 5.155 -6.555 1.00 88.31 90 PHE A CA 1
ATOM 705 C C . PHE A 1 90 ? 12.198 5.788 -7.628 1.00 88.31 90 PHE A C 1
ATOM 707 O O . PHE A 1 90 ? 11.699 6.165 -8.684 1.00 88.31 90 PHE A O 1
ATOM 714 N N . ASP A 1 91 ? 13.488 5.892 -7.349 1.00 85.31 91 ASP A N 1
ATOM 715 C CA . ASP A 1 91 ? 14.454 6.502 -8.249 1.00 85.31 91 ASP A CA 1
ATOM 716 C C . ASP A 1 91 ? 15.601 5.528 -8.503 1.00 85.31 91 ASP A C 1
ATOM 718 O O . ASP A 1 91 ? 15.950 4.751 -7.609 1.00 85.31 91 ASP A O 1
ATOM 722 N N . SER A 1 92 ? 16.192 5.572 -9.698 1.00 80.44 92 SER A N 1
ATOM 723 C CA . SER A 1 92 ? 17.257 4.647 -10.111 1.00 80.44 92 SER A CA 1
ATOM 724 C C . SER A 1 92 ? 18.473 4.692 -9.195 1.00 80.44 92 SER A C 1
ATOM 726 O O . SER A 1 92 ? 19.181 3.699 -9.033 1.00 80.44 92 SER A O 1
ATOM 728 N N . ASP A 1 93 ? 18.693 5.851 -8.583 1.00 76.88 93 ASP A N 1
ATOM 729 C CA . ASP A 1 93 ? 19.892 6.157 -7.815 1.00 76.88 93 ASP A CA 1
ATOM 730 C C . ASP A 1 93 ? 19.735 5.814 -6.325 1.00 76.88 93 ASP A C 1
ATOM 732 O O . ASP A 1 93 ? 20.689 5.922 -5.551 1.00 76.88 93 ASP A O 1
ATOM 736 N N . LYS A 1 94 ? 18.538 5.384 -5.902 1.00 72.62 94 LYS A N 1
ATOM 737 C CA . LYS A 1 94 ? 18.246 5.007 -4.516 1.00 72.62 94 LYS A CA 1
ATOM 738 C C . LYS A 1 94 ? 18.116 3.496 -4.387 1.00 72.62 94 LYS A C 1
ATOM 740 O O . LYS A 1 94 ? 17.364 2.851 -5.112 1.00 72.62 94 LYS A O 1
ATOM 745 N N . 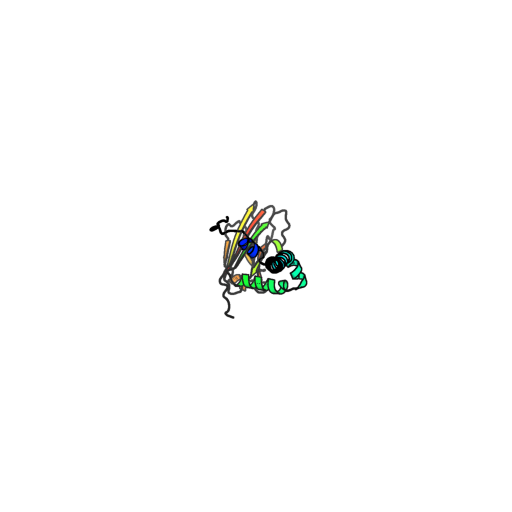ALA A 1 95 ? 18.812 2.929 -3.403 1.00 68.38 95 ALA A N 1
ATOM 746 C CA . ALA A 1 95 ? 18.586 1.547 -3.005 1.00 68.38 95 ALA A CA 1
ATOM 747 C C . ALA A 1 95 ? 17.143 1.403 -2.496 1.00 68.38 95 ALA A C 1
ATOM 749 O O . ALA A 1 95 ? 16.755 2.063 -1.536 1.00 68.38 95 ALA A O 1
ATOM 750 N N . ILE A 1 96 ? 16.352 0.555 -3.153 1.00 72.50 96 ILE A N 1
ATOM 751 C CA . ILE A 1 96 ? 14.970 0.280 -2.756 1.00 72.50 96 ILE A CA 1
ATOM 752 C C . ILE A 1 96 ? 15.012 -0.767 -1.646 1.00 72.50 96 ILE A C 1
ATOM 754 O O . ILE A 1 96 ? 15.340 -1.926 -1.903 1.00 72.50 96 ILE A O 1
ATOM 758 N N . SER A 1 97 ? 14.699 -0.374 -0.410 1.00 62.09 97 SER A N 1
ATOM 759 C CA . SER A 1 97 ? 14.487 -1.340 0.666 1.00 62.09 97 SER A CA 1
ATOM 760 C C . SER A 1 97 ? 13.040 -1.842 0.646 1.00 62.09 97 SER A C 1
ATOM 762 O O . SER A 1 97 ? 12.120 -1.124 0.253 1.00 62.09 97 SER A O 1
ATOM 764 N N . SER A 1 98 ? 12.804 -3.079 1.089 1.00 59.81 98 SER A N 1
ATOM 765 C CA . SER A 1 98 ? 11.449 -3.649 1.144 1.00 59.81 98 SER A CA 1
ATOM 766 C C . SER A 1 98 ? 10.508 -2.857 2.064 1.00 59.81 98 SER A C 1
ATOM 768 O O . SER A 1 98 ? 9.311 -2.776 1.788 1.00 59.81 98 SER A O 1
ATOM 770 N N . ALA A 1 99 ? 11.040 -2.211 3.107 1.00 59.22 99 ALA A N 1
ATOM 771 C CA . ALA A 1 99 ? 10.279 -1.351 4.014 1.00 59.22 99 ALA A CA 1
ATOM 772 C C . ALA A 1 99 ? 9.728 -0.095 3.314 1.00 59.22 99 ALA A C 1
ATOM 774 O O . ALA A 1 99 ? 8.622 0.358 3.621 1.00 59.22 99 ALA A O 1
ATOM 775 N N . ASP A 1 100 ? 10.444 0.427 2.315 1.00 69.56 100 ASP A N 1
ATOM 776 C CA . ASP A 1 100 ? 10.013 1.614 1.573 1.00 69.56 100 ASP A CA 1
ATOM 777 C C . ASP A 1 100 ? 8.783 1.324 0.704 1.00 69.56 100 ASP A C 1
ATOM 779 O O . ASP A 1 100 ? 7.976 2.221 0.469 1.00 69.56 100 ASP A O 1
ATOM 783 N N . THR A 1 101 ? 8.583 0.059 0.317 1.00 82.19 101 THR A N 1
ATOM 784 C CA . THR A 1 101 ? 7.543 -0.394 -0.626 1.00 82.19 101 THR A CA 1
ATOM 785 C C . THR A 1 101 ? 6.238 -0.872 0.013 1.00 82.19 101 THR A C 1
ATOM 787 O O . THR A 1 101 ? 5.292 -1.200 -0.704 1.00 82.19 101 THR A O 1
ATOM 790 N N . ALA A 1 102 ? 6.171 -0.924 1.346 1.00 87.31 102 ALA A N 1
ATOM 791 C CA . ALA A 1 102 ? 5.014 -1.451 2.061 1.00 87.31 102 ALA A CA 1
ATOM 792 C C . ALA A 1 102 ? 4.062 -0.339 2.540 1.00 87.31 102 ALA A C 1
ATOM 794 O O . ALA A 1 102 ? 4.498 0.699 3.051 1.00 87.31 102 ALA A O 1
ATOM 795 N N . LEU A 1 103 ? 2.759 -0.579 2.407 1.00 89.88 103 LEU A N 1
ATOM 796 C CA . LEU A 1 103 ? 1.668 0.121 3.083 1.00 89.88 103 LEU A CA 1
ATOM 797 C C . LEU A 1 103 ? 1.002 -0.870 4.040 1.00 89.88 103 LEU A C 1
ATOM 799 O O . LEU A 1 103 ? 0.522 -1.915 3.607 1.00 89.88 103 LEU A O 1
ATOM 803 N N . LEU A 1 104 ? 0.980 -0.547 5.330 1.00 90.69 104 LEU A N 1
ATOM 804 C CA . LEU A 1 104 ? 0.304 -1.356 6.342 1.00 90.69 104 LEU A CA 1
ATOM 805 C C . LEU A 1 104 ? -1.131 -0.869 6.522 1.00 90.69 104 LEU A C 1
ATOM 807 O O . LEU A 1 104 ? -1.376 0.338 6.554 1.00 90.69 104 LEU A O 1
ATOM 811 N N . PHE A 1 105 ? -2.061 -1.806 6.658 1.00 89.44 105 PHE A N 1
ATOM 812 C CA . PHE A 1 105 ? -3.458 -1.517 6.947 1.00 89.44 105 PHE A CA 1
ATOM 813 C C . PHE A 1 105 ? -4.065 -2.602 7.834 1.00 89.44 105 PHE A C 1
ATOM 815 O O . PHE A 1 105 ? -3.689 -3.769 7.757 1.00 89.44 105 PHE A O 1
ATOM 822 N N . HIS A 1 106 ? -5.009 -2.213 8.685 1.00 87.56 106 HIS A N 1
ATOM 823 C CA . HIS A 1 106 ? -5.760 -3.154 9.508 1.00 87.56 106 HIS A CA 1
ATOM 824 C C . HIS A 1 106 ? -7.053 -3.535 8.789 1.00 87.56 106 HIS A C 1
ATOM 826 O O . HIS A 1 106 ? -7.733 -2.640 8.288 1.00 87.56 106 HIS A O 1
ATOM 832 N N . ALA A 1 107 ? -7.404 -4.817 8.754 1.00 87.69 107 ALA A N 1
ATOM 833 C CA . ALA A 1 107 ? -8.692 -5.285 8.251 1.00 87.69 107 ALA A CA 1
ATOM 834 C C . ALA A 1 107 ? -9.093 -6.613 8.906 1.00 87.69 107 ALA A C 1
ATOM 836 O O . ALA A 1 107 ? -8.254 -7.488 9.114 1.00 87.69 107 ALA A O 1
ATOM 837 N N . LEU A 1 108 ? -10.380 -6.772 9.202 1.00 84.75 108 LEU A N 1
ATOM 838 C CA . LEU A 1 108 ? -10.973 -8.034 9.642 1.00 84.75 108 LEU A CA 1
ATOM 839 C C . LEU A 1 108 ? -11.453 -8.853 8.434 1.00 84.75 108 LEU A C 1
ATOM 841 O O . LEU A 1 108 ? -11.798 -8.306 7.390 1.00 84.75 108 LEU A O 1
ATOM 845 N N . ALA A 1 109 ? -11.548 -10.177 8.590 1.00 77.69 109 ALA A N 1
ATOM 846 C CA . ALA A 1 109 ? -11.905 -11.096 7.498 1.00 77.69 109 ALA A CA 1
ATOM 847 C C . ALA A 1 109 ? -13.268 -10.810 6.828 1.00 77.69 109 ALA A C 1
ATOM 849 O O . ALA A 1 109 ? -13.466 -11.146 5.667 1.00 77.69 109 ALA A O 1
ATOM 850 N N . HIS A 1 110 ? -14.206 -10.184 7.544 1.00 77.94 110 HIS A N 1
ATOM 851 C CA . HIS A 1 110 ? -15.547 -9.870 7.040 1.00 77.94 110 HIS A CA 1
ATOM 852 C C . HIS A 1 110 ? -15.675 -8.448 6.468 1.00 77.94 110 HIS A C 1
ATOM 854 O O . HIS A 1 110 ? -16.752 -8.071 6.003 1.00 77.94 110 HIS A O 1
ATOM 860 N N . GLU A 1 111 ? -14.611 -7.644 6.522 1.00 85.56 111 GLU A N 1
ATOM 861 C CA . GLU A 1 111 ? -14.632 -6.260 6.056 1.00 85.56 111 GLU A CA 1
ATOM 862 C C . GLU A 1 111 ? -14.417 -6.183 4.539 1.00 85.56 111 GLU A C 1
ATOM 864 O O . GLU A 1 111 ? -13.648 -6.938 3.930 1.00 85.56 111 GLU A O 1
ATOM 869 N N . LYS A 1 112 ? -15.103 -5.233 3.897 1.00 89.31 112 LYS A N 1
ATOM 870 C CA . LYS A 1 112 ? -14.921 -4.995 2.467 1.00 89.31 112 LYS A CA 1
ATOM 871 C C . LYS A 1 112 ? -13.661 -4.163 2.262 1.00 89.31 112 LYS A C 1
ATOM 873 O O . LYS A 1 112 ? -13.624 -3.011 2.675 1.00 89.31 112 LYS A O 1
ATOM 878 N N . VAL A 1 113 ? -12.662 -4.697 1.565 1.00 90.69 113 VAL A N 1
ATOM 879 C CA . VAL A 1 113 ? -11.401 -4.000 1.304 1.00 90.69 113 VAL A CA 1
ATOM 880 C C . VAL A 1 113 ? -11.250 -3.747 -0.182 1.00 90.69 113 VAL A C 1
ATOM 882 O O . VAL A 1 113 ? -11.223 -4.673 -0.991 1.00 90.69 113 VAL A O 1
ATOM 885 N N . THR A 1 114 ? -11.153 -2.471 -0.539 1.00 91.12 114 THR A N 1
ATOM 886 C CA . THR A 1 114 ? -10.952 -2.011 -1.914 1.00 91.12 114 THR A CA 1
ATOM 887 C C . THR A 1 114 ? -9.614 -1.305 -2.008 1.00 91.12 114 THR A C 1
ATOM 889 O O . THR A 1 114 ? -9.300 -0.434 -1.203 1.00 91.12 114 THR A O 1
ATOM 892 N N . MET A 1 115 ? -8.820 -1.679 -2.997 1.00 91.69 115 MET A N 1
ATOM 893 C CA . MET A 1 115 ? -7.521 -1.090 -3.263 1.00 91.69 115 MET A CA 1
ATOM 894 C C . MET A 1 115 ? -7.576 -0.320 -4.576 1.00 91.69 115 MET A C 1
ATOM 896 O O . MET A 1 115 ? -8.057 -0.844 -5.577 1.00 91.69 115 MET A O 1
ATOM 900 N N . SER A 1 116 ? -7.041 0.896 -4.572 1.00 91.31 116 SER A N 1
ATOM 901 C CA . SER A 1 116 ? -6.859 1.733 -5.751 1.00 91.31 116 SER A CA 1
ATOM 902 C C . SER A 1 116 ? -5.391 2.120 -5.877 1.00 91.31 116 SER A C 1
ATOM 904 O O . SER A 1 116 ? -4.791 2.640 -4.934 1.00 91.31 116 SER A O 1
ATOM 906 N N . VAL A 1 117 ? -4.792 1.834 -7.030 1.00 92.75 117 VAL A N 1
ATOM 907 C CA . VAL A 1 117 ? -3.374 2.089 -7.298 1.00 92.75 117 V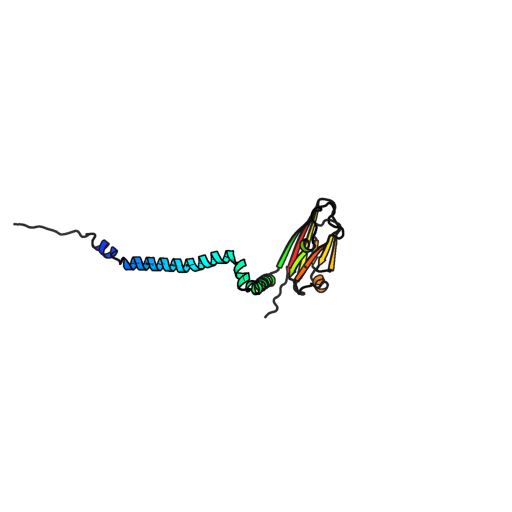AL A CA 1
ATOM 908 C C . VAL A 1 117 ? -3.230 2.850 -8.606 1.00 92.75 117 VAL A C 1
ATOM 910 O O . VAL A 1 117 ? -3.859 2.512 -9.605 1.00 92.75 117 VAL A O 1
ATOM 913 N N . THR A 1 118 ? -2.359 3.848 -8.619 1.00 92.88 118 THR A N 1
ATOM 914 C CA . THR A 1 118 ? -1.978 4.596 -9.820 1.00 92.88 118 THR A CA 1
ATOM 915 C C . THR A 1 118 ? -0.467 4.517 -9.965 1.00 92.88 118 THR A C 1
ATOM 917 O O . THR A 1 118 ? 0.225 4.747 -8.974 1.00 92.88 118 THR A O 1
ATOM 920 N N . ALA A 1 119 ? 0.055 4.226 -11.153 1.00 93.25 119 ALA A N 1
ATOM 921 C CA . ALA A 1 119 ? 1.493 4.137 -11.387 1.00 93.25 119 ALA A CA 1
ATOM 922 C C . ALA A 1 119 ? 1.893 4.862 -12.673 1.00 93.25 119 ALA A C 1
ATOM 924 O O . ALA A 1 119 ? 1.289 4.651 -13.725 1.00 93.25 119 ALA A O 1
ATOM 925 N N . HIS A 1 120 ? 2.939 5.678 -12.571 1.00 93.75 120 HIS A N 1
ATOM 926 C CA . HIS A 1 120 ? 3.508 6.462 -13.662 1.00 93.75 120 HIS A CA 1
ATOM 927 C C . HIS A 1 120 ? 5.037 6.403 -13.592 1.00 93.75 120 HIS A C 1
ATOM 929 O O . HIS A 1 120 ? 5.602 6.454 -12.496 1.00 93.75 120 HIS A O 1
ATOM 935 N N . ALA A 1 121 ? 5.717 6.320 -14.735 1.00 92.12 121 ALA A N 1
ATOM 936 C CA . ALA A 1 121 ? 7.169 6.341 -14.799 1.00 92.12 121 ALA A CA 1
ATOM 937 C C . ALA A 1 121 ? 7.685 7.476 -15.687 1.00 92.12 121 ALA A C 1
ATOM 939 O O . ALA A 1 121 ? 7.169 7.785 -16.753 1.00 92.12 121 ALA A O 1
ATOM 940 N N . ILE A 1 122 ? 8.788 8.081 -15.264 1.00 91.19 122 ILE A N 1
ATOM 941 C CA . ILE A 1 122 ? 9.608 8.938 -16.112 1.00 91.19 122 ILE A CA 1
ATOM 942 C C . ILE A 1 122 ? 10.720 8.048 -16.670 1.00 91.19 122 ILE A C 1
ATOM 944 O O . ILE A 1 122 ? 11.699 7.751 -15.982 1.00 91.19 122 ILE A O 1
ATOM 948 N N . GLY A 1 123 ? 10.536 7.578 -17.906 1.00 89.00 123 GLY A N 1
ATOM 949 C CA . GLY A 1 123 ? 11.448 6.656 -18.585 1.00 89.00 123 GLY A CA 1
ATOM 950 C C . GLY A 1 123 ? 10.747 5.383 -19.061 1.00 89.00 123 GLY A C 1
ATOM 951 O O . GLY A 1 123 ? 9.617 5.432 -19.535 1.00 89.00 123 GLY A O 1
ATOM 952 N N . ALA A 1 124 ? 11.433 4.243 -18.975 1.00 90.12 124 ALA A N 1
ATOM 953 C CA . ALA A 1 124 ? 10.845 2.948 -19.289 1.00 90.12 124 ALA A CA 1
ATOM 954 C C . ALA A 1 124 ? 10.095 2.420 -18.063 1.00 90.12 124 ALA A C 1
ATOM 956 O O . ALA A 1 124 ? 10.673 2.317 -16.982 1.00 90.12 124 ALA A O 1
ATOM 957 N N . PHE A 1 125 ? 8.826 2.052 -18.231 1.00 90.88 125 PHE A N 1
ATOM 958 C CA . PHE A 1 125 ? 8.050 1.508 -17.125 1.00 90.88 125 PHE A CA 1
ATOM 959 C C . PHE A 1 125 ? 8.596 0.129 -16.712 1.00 90.88 125 PHE A C 1
ATOM 961 O O . PHE A 1 125 ? 8.624 -0.792 -17.537 1.00 90.88 125 PHE A O 1
ATOM 968 N N . PRO A 1 126 ? 9.060 -0.051 -15.462 1.00 90.25 126 PRO A N 1
ATOM 969 C CA . PRO A 1 126 ? 9.549 -1.343 -15.015 1.00 90.25 126 PRO A CA 1
ATOM 970 C C . PRO A 1 126 ? 8.380 -2.280 -14.717 1.00 90.25 126 PRO A C 1
ATOM 972 O O . PRO A 1 126 ? 7.290 -1.866 -14.329 1.00 90.25 126 PRO A O 1
ATOM 975 N N . LYS A 1 127 ? 8.627 -3.584 -14.832 1.00 91.81 127 LYS A N 1
ATOM 976 C CA . LYS A 1 127 ? 7.667 -4.585 -14.369 1.00 91.81 127 LYS A CA 1
ATOM 977 C C . LYS A 1 127 ? 7.456 -4.422 -12.862 1.00 91.81 127 LYS A C 1
ATOM 979 O O . LYS A 1 127 ? 8.423 -4.507 -12.107 1.00 91.81 127 LYS A O 1
ATOM 984 N N . ILE A 1 128 ? 6.203 -4.268 -12.445 1.00 92.31 128 ILE A N 1
ATOM 985 C CA . ILE A 1 128 ? 5.801 -4.207 -11.040 1.00 92.31 128 ILE A CA 1
ATOM 986 C C . ILE A 1 128 ? 4.998 -5.449 -10.659 1.00 92.31 128 ILE A C 1
ATOM 988 O O . ILE A 1 128 ? 4.215 -5.983 -11.451 1.00 92.31 128 ILE A O 1
ATOM 992 N N . VAL A 1 129 ? 5.178 -5.902 -9.426 1.00 93.62 129 VAL A N 1
ATOM 993 C CA . VAL A 1 129 ? 4.416 -6.997 -8.831 1.00 93.62 129 VAL A CA 1
ATOM 994 C C . VAL A 1 129 ? 3.715 -6.452 -7.600 1.00 93.62 129 VAL A C 1
ATOM 996 O O . VAL A 1 129 ? 4.359 -6.035 -6.640 1.00 93.62 129 VAL A O 1
ATOM 999 N N . LEU A 1 130 ? 2.388 -6.453 -7.639 1.00 93.38 130 LEU A N 1
ATOM 1000 C CA . LEU A 1 130 ? 1.566 -6.044 -6.514 1.00 93.38 130 LEU A CA 1
ATOM 1001 C C . LEU A 1 130 ? 1.345 -7.253 -5.616 1.00 93.38 130 LEU A C 1
ATOM 1003 O O . LEU A 1 130 ? 0.903 -8.313 -6.079 1.00 93.38 130 LEU A O 1
ATOM 1007 N N . LYS A 1 131 ? 1.652 -7.096 -4.332 1.00 93.31 131 LYS A N 1
ATOM 1008 C CA . LYS A 1 131 ? 1.520 -8.153 -3.339 1.00 93.31 131 LYS A CA 1
ATOM 1009 C C . LYS A 1 131 ? 0.620 -7.734 -2.193 1.00 93.31 131 LYS A C 1
ATOM 1011 O O . LYS A 1 131 ? 0.683 -6.604 -1.716 1.00 93.31 131 LYS A O 1
ATOM 1016 N N . LEU A 1 132 ? -0.174 -8.690 -1.732 1.00 92.88 132 LEU A N 1
ATOM 1017 C CA . LEU A 1 132 ? -0.890 -8.619 -0.470 1.00 92.88 132 LEU A CA 1
ATOM 1018 C C . LEU A 1 132 ? -0.247 -9.626 0.478 1.00 92.88 132 LEU A C 1
ATOM 1020 O O . LEU A 1 132 ? -0.217 -10.825 0.196 1.00 92.88 132 LEU A O 1
ATOM 1024 N N . ASN A 1 133 ? 0.305 -9.135 1.579 1.00 91.12 133 ASN A N 1
ATOM 1025 C CA . ASN A 1 133 ? 1.165 -9.887 2.477 1.00 91.12 133 ASN A CA 1
ATOM 1026 C C . ASN A 1 133 ? 2.340 -10.509 1.715 1.00 91.12 133 ASN A C 1
ATOM 1028 O O . ASN A 1 133 ? 3.237 -9.790 1.266 1.00 91.12 133 ASN A O 1
ATOM 1032 N N . ASN A 1 134 ? 2.329 -11.829 1.546 1.00 86.38 134 ASN A N 1
ATOM 1033 C CA . ASN A 1 134 ? 3.344 -12.561 0.789 1.00 86.38 134 ASN A CA 1
ATOM 1034 C C . ASN A 1 134 ? 2.796 -13.148 -0.529 1.00 86.38 134 ASN A C 1
ATOM 1036 O O . ASN A 1 134 ? 3.546 -13.755 -1.293 1.00 86.38 134 ASN A O 1
ATOM 1040 N N . CYS A 1 135 ? 1.515 -12.929 -0.839 1.00 91.69 135 CYS A N 1
ATOM 1041 C CA . CYS A 1 135 ? 0.885 -13.358 -2.084 1.00 91.69 135 CYS A CA 1
ATOM 1042 C C . CYS A 1 135 ? 1.029 -12.325 -3.195 1.00 91.69 135 CYS A C 1
ATOM 1044 O O . CYS A 1 135 ? 0.849 -11.133 -2.967 1.00 91.69 135 CYS A O 1
ATOM 1046 N N . VAL A 1 136 ? 1.195 -12.790 -4.432 1.00 93.38 136 VAL A N 1
ATOM 1047 C CA . VAL A 1 136 ? 1.023 -11.948 -5.621 1.00 93.38 136 VAL A CA 1
ATOM 1048 C C . VAL A 1 136 ? -0.463 -11.812 -5.936 1.00 93.38 136 VAL A C 1
ATOM 1050 O O . VAL A 1 136 ? -1.152 -12.816 -6.117 1.00 93.38 136 VAL A O 1
ATOM 1053 N N . ILE A 1 137 ? -0.944 -10.573 -6.025 1.00 92.88 137 ILE A N 1
ATOM 1054 C CA . ILE A 1 137 ? -2.324 -10.278 -6.426 1.00 92.88 137 ILE A CA 1
ATOM 1055 C C . ILE A 1 137 ? -2.404 -9.850 -7.887 1.00 92.88 137 ILE A C 1
ATOM 1057 O O . ILE A 1 137 ? -3.342 -10.245 -8.576 1.00 92.88 137 ILE A O 1
ATOM 1061 N N . ASP A 1 138 ? -1.424 -9.092 -8.376 1.00 93.06 138 ASP A N 1
ATOM 1062 C CA . ASP A 1 138 ? -1.380 -8.642 -9.763 1.00 93.06 138 ASP A CA 1
ATOM 1063 C C . ASP A 1 138 ? 0.064 -8.396 -10.219 1.00 93.06 138 ASP A C 1
ATOM 1065 O O . ASP A 1 138 ? 0.991 -8.259 -9.417 1.00 93.06 138 ASP A O 1
ATOM 1069 N N . THR A 1 139 ? 0.275 -8.360 -11.527 1.00 93.44 139 THR A N 1
ATOM 1070 C CA . THR A 1 139 ? 1.560 -8.029 -12.141 1.00 93.44 139 THR A CA 1
ATOM 1071 C C . THR A 1 139 ? 1.313 -7.148 -13.348 1.00 93.44 139 THR A C 1
ATOM 1073 O O . THR A 1 139 ? 0.553 -7.507 -14.243 1.00 93.44 139 THR A O 1
ATOM 1076 N N . ARG A 1 140 ? 1.991 -6.002 -13.392 1.00 92.12 140 ARG A N 1
ATOM 1077 C CA . ARG A 1 140 ? 1.843 -5.015 -14.462 1.00 92.12 140 ARG A CA 1
ATOM 1078 C C . ARG A 1 140 ? 3.193 -4.719 -15.091 1.00 92.12 140 ARG A C 1
ATOM 1080 O O . ARG A 1 140 ? 4.221 -4.736 -14.418 1.00 92.12 140 ARG A O 1
ATOM 1087 N N . ALA A 1 141 ? 3.180 -4.476 -16.393 1.00 91.00 141 ALA A N 1
ATOM 1088 C CA . ALA A 1 141 ? 4.363 -4.118 -17.174 1.00 91.00 141 ALA A CA 1
ATOM 1089 C C . ALA A 1 141 ? 4.190 -2.778 -17.907 1.00 91.00 141 ALA A C 1
ATOM 1091 O O . ALA A 1 141 ? 5.041 -2.406 -18.705 1.00 91.00 141 ALA A O 1
ATOM 1092 N N . GLU A 1 142 ? 3.097 -2.070 -17.632 1.00 91.19 142 GLU A N 1
ATOM 1093 C CA . GLU A 1 142 ? 2.710 -0.814 -18.271 1.00 91.19 142 GLU A CA 1
ATOM 1094 C C . GLU A 1 142 ? 2.135 0.129 -17.210 1.00 91.19 142 GLU A C 1
ATOM 1096 O O . GLU A 1 142 ? 1.681 -0.330 -16.155 1.00 91.19 142 GLU A O 1
ATOM 1101 N N . GLU A 1 143 ? 2.148 1.429 -17.501 1.00 91.19 143 GLU A N 1
ATOM 1102 C CA . GLU A 1 143 ? 1.539 2.467 -16.667 1.00 91.19 143 GLU A CA 1
ATOM 1103 C C . GLU A 1 143 ? 0.026 2.298 -16.552 1.00 91.19 143 GLU A C 1
ATOM 1105 O O . GLU A 1 143 ? -0.640 1.780 -17.450 1.00 91.19 143 GLU A O 1
ATOM 1110 N N . PHE A 1 144 ? -0.541 2.775 -15.446 1.00 88.75 144 PHE A N 1
ATOM 1111 C CA . PHE A 1 144 ? -1.986 2.763 -15.260 1.00 88.75 144 PHE A CA 1
ATOM 1112 C C . PHE A 1 144 ? -2.437 3.913 -14.369 1.00 88.75 144 PHE A C 1
ATOM 1114 O O . PHE A 1 144 ? -1.917 4.141 -13.276 1.00 88.75 144 PHE A O 1
ATOM 1121 N N . HIS A 1 145 ? -3.458 4.625 -14.843 1.00 77.31 145 HIS A N 1
ATOM 1122 C CA . HIS A 1 145 ? -3.991 5.789 -14.147 1.00 77.31 145 HIS A CA 1
ATOM 1123 C C . HIS A 1 145 ? -4.852 5.425 -12.946 1.00 77.31 145 HIS A C 1
ATOM 1125 O O . HIS A 1 145 ? -4.784 6.139 -11.959 1.00 77.31 145 HIS A O 1
ATOM 1131 N N . ILE A 1 146 ? -5.648 4.354 -13.019 1.00 84.44 146 ILE A N 1
ATOM 1132 C CA . ILE A 1 146 ? -6.448 3.840 -11.902 1.00 84.4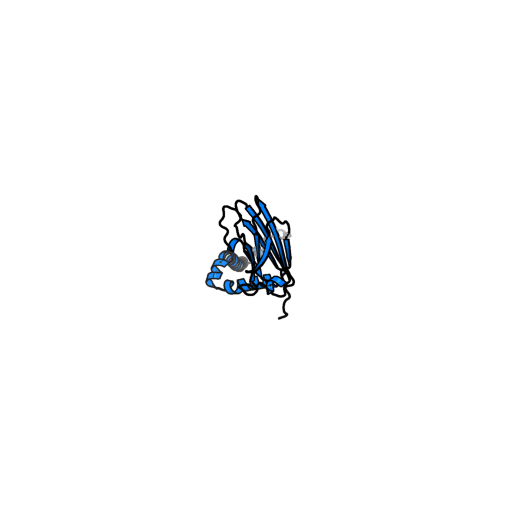4 146 ILE A CA 1
ATOM 1133 C C . ILE A 1 146 ? -6.580 2.326 -12.076 1.00 84.44 146 ILE A C 1
ATOM 1135 O O . ILE A 1 146 ? -7.210 1.851 -13.020 1.00 84.44 146 ILE A O 1
ATOM 1139 N N . PHE A 1 147 ? -5.980 1.570 -11.164 1.00 85.81 147 PHE A N 1
ATOM 1140 C CA . PHE A 1 147 ? -6.231 0.149 -10.975 1.00 85.81 147 PHE A CA 1
ATOM 1141 C C . PHE A 1 147 ? -7.012 -0.028 -9.680 1.00 85.81 147 PHE A C 1
ATOM 1143 O O . PHE A 1 147 ? -6.445 0.100 -8.597 1.00 85.81 147 PHE A O 1
ATOM 1150 N N . GLU A 1 148 ? -8.306 -0.307 -9.802 1.00 90.19 148 GLU A N 1
ATOM 1151 C CA . GLU A 1 148 ? -9.183 -0.567 -8.666 1.00 90.19 148 GLU A CA 1
ATOM 1152 C C . GLU A 1 148 ? -9.508 -2.058 -8.579 1.00 90.19 148 GLU A C 1
ATOM 1154 O O . GLU A 1 148 ? -9.867 -2.691 -9.576 1.00 90.19 148 GLU A O 1
ATOM 1159 N N . ARG A 1 149 ? -9.368 -2.629 -7.383 1.00 90.56 149 ARG A N 1
ATOM 1160 C CA . ARG A 1 149 ? -9.676 -4.031 -7.116 1.00 90.56 149 ARG A CA 1
ATOM 1161 C C . ARG A 1 149 ? -10.197 -4.216 -5.700 1.00 90.56 149 ARG A C 1
ATOM 1163 O O . ARG A 1 149 ? -9.565 -3.799 -4.732 1.00 90.56 149 ARG A O 1
ATOM 1170 N N . GLU A 1 150 ? -11.312 -4.922 -5.583 1.00 91.69 150 GLU A N 1
ATOM 1171 C CA . GLU A 1 150 ? -11.757 -5.482 -4.311 1.00 91.69 150 GLU A CA 1
ATOM 1172 C C . GLU A 1 150 ? -10.875 -6.688 -3.954 1.00 91.69 150 GLU A C 1
ATOM 1174 O O . GLU A 1 150 ? -10.727 -7.616 -4.749 1.00 91.69 150 GLU A O 1
ATOM 1179 N N . VAL A 1 151 ? -10.257 -6.652 -2.774 1.00 91.19 151 VAL A N 1
ATOM 1180 C CA . VAL A 1 151 ? -9.294 -7.658 -2.296 1.00 91.19 151 VAL A CA 1
ATOM 1181 C C . VAL A 1 151 ? -9.806 -8.431 -1.080 1.00 91.19 151 VAL A C 1
ATOM 1183 O O . VAL A 1 151 ? -9.045 -9.174 -0.474 1.00 91.19 151 VAL A O 1
ATOM 1186 N N . THR A 1 152 ? -11.090 -8.317 -0.725 1.00 89.94 152 THR A N 1
ATOM 1187 C CA . THR A 1 152 ? -11.674 -9.012 0.439 1.00 89.94 152 THR A CA 1
ATOM 1188 C C . THR A 1 152 ? -11.430 -10.519 0.414 1.00 89.94 152 THR A C 1
ATOM 1190 O O . THR A 1 152 ? -10.876 -11.062 1.363 1.00 89.94 152 THR A O 1
ATOM 1193 N N . ALA A 1 153 ? -11.736 -11.191 -0.700 1.00 87.69 153 ALA A N 1
ATOM 1194 C CA . ALA A 1 153 ? -11.477 -12.628 -0.838 1.00 87.69 153 ALA A CA 1
ATOM 1195 C C . ALA A 1 153 ? -9.972 -12.969 -0.839 1.00 87.69 153 ALA A C 1
ATOM 1197 O O . ALA A 1 153 ? -9.571 -14.074 -0.474 1.00 87.69 153 ALA A O 1
ATOM 1198 N N . ASP A 1 154 ? -9.119 -12.020 -1.240 1.00 89.44 154 ASP A N 1
ATOM 1199 C CA . ASP A 1 154 ? -7.671 -12.200 -1.192 1.00 89.44 154 ASP A CA 1
ATOM 1200 C C . ASP A 1 154 ? -7.138 -12.147 0.251 1.00 89.44 154 ASP A C 1
ATOM 1202 O O . ASP A 1 154 ? -6.134 -12.801 0.519 1.00 89.44 154 ASP A O 1
ATOM 1206 N N . LEU A 1 155 ? -7.796 -11.450 1.190 1.00 87.69 155 LEU A N 1
ATOM 1207 C CA . LEU A 1 155 ? -7.371 -11.384 2.600 1.00 87.69 155 LEU A CA 1
ATOM 1208 C C . LEU A 1 155 ? -7.431 -12.748 3.294 1.00 87.69 155 LEU A C 1
ATOM 1210 O O . LEU A 1 155 ? -6.527 -13.079 4.059 1.00 87.69 155 LEU A O 1
ATOM 1214 N N . GLU A 1 156 ? -8.457 -13.550 2.999 1.00 83.94 156 GLU A N 1
ATOM 1215 C CA . GLU A 1 156 ? -8.594 -14.909 3.541 1.00 83.94 156 GLU A CA 1
ATOM 1216 C C . GLU A 1 156 ? -7.515 -15.843 2.984 1.00 83.94 156 GLU A C 1
ATOM 1218 O O . GLU A 1 156 ? -6.918 -16.636 3.712 1.00 83.94 156 GLU A O 1
ATOM 1223 N N . ARG A 1 157 ? -7.232 -15.722 1.681 1.00 86.62 157 ARG A N 1
ATOM 1224 C CA . ARG A 1 157 ? -6.216 -16.529 0.995 1.00 86.62 157 ARG A CA 1
ATOM 1225 C C . ARG A 1 157 ? -4.793 -16.137 1.392 1.00 86.62 157 ARG A C 1
ATOM 1227 O O . ARG A 1 157 ? -3.897 -16.978 1.382 1.00 86.62 157 ARG A O 1
ATOM 1234 N N . CYS A 1 158 ? -4.577 -14.862 1.688 1.00 87.38 158 CYS A N 1
ATOM 1235 C CA . CYS A 1 158 ? -3.265 -14.272 1.904 1.00 87.38 158 CYS A CA 1
ATOM 1236 C C . CYS A 1 158 ? -3.136 -13.823 3.345 1.00 87.38 158 CYS A C 1
ATOM 1238 O O . CYS A 1 158 ? -3.163 -12.630 3.640 1.00 87.38 158 CYS A O 1
ATOM 1240 N N . SER A 1 159 ? -2.990 -14.799 4.239 1.00 84.31 159 SER A N 1
ATOM 1241 C CA . SER A 1 159 ? -2.905 -14.553 5.674 1.00 84.31 159 SER A CA 1
ATOM 1242 C C . SER A 1 159 ? -1.708 -13.653 6.024 1.00 84.31 159 SER A C 1
ATOM 1244 O O . SER A 1 159 ? -0.618 -13.843 5.473 1.00 84.31 159 SER A O 1
ATOM 1246 N N . PRO A 1 160 ? -1.901 -12.649 6.894 1.00 86.69 160 PRO A N 1
ATOM 1247 C CA . PRO A 1 160 ? -0.817 -11.810 7.388 1.00 86.69 160 PRO A CA 1
ATOM 1248 C C . PRO A 1 160 ? 0.042 -12.536 8.430 1.00 86.69 160 PRO A C 1
ATOM 1250 O O . PRO A 1 160 ? -0.400 -13.506 9.045 1.00 86.69 160 PRO A O 1
ATOM 1253 N N . ASP A 1 161 ? 1.260 -12.031 8.645 1.00 79.88 161 ASP A N 1
ATOM 1254 C CA . ASP A 1 161 ? 2.158 -12.525 9.700 1.00 79.88 161 ASP A CA 1
ATOM 1255 C C . ASP A 1 161 ? 1.635 -12.150 11.105 1.00 79.88 161 ASP A C 1
ATOM 1257 O O . ASP A 1 161 ? 1.826 -12.896 12.065 1.00 79.88 161 ASP A O 1
ATOM 1261 N N . GLU A 1 162 ? 0.927 -11.019 11.212 1.00 82.19 162 GLU A N 1
ATOM 1262 C CA . GLU A 1 162 ? 0.233 -10.564 12.420 1.00 82.19 162 GLU A CA 1
ATOM 1263 C C . GLU A 1 162 ? -1.291 -10.557 12.203 1.00 82.19 162 GLU A C 1
ATOM 1265 O O . GLU A 1 162 ? -1.752 -10.091 11.158 1.00 82.19 162 GLU A O 1
ATOM 1270 N N . PRO A 1 163 ? -2.107 -11.032 13.165 1.00 83.19 163 PRO A N 1
ATOM 1271 C CA . PRO A 1 163 ? -3.560 -11.079 13.012 1.00 83.19 163 PRO A CA 1
ATOM 1272 C C . PRO A 1 163 ? -4.153 -9.717 12.632 1.00 83.19 163 PRO A C 1
ATOM 1274 O O . PRO A 1 163 ? -3.894 -8.720 13.302 1.00 83.19 163 PRO A O 1
ATOM 1277 N N . ASN A 1 164 ? -4.974 -9.692 11.578 1.00 83.19 164 ASN A N 1
ATOM 1278 C CA . ASN A 1 164 ? -5.685 -8.509 11.067 1.00 83.19 164 ASN A CA 1
ATOM 1279 C C . ASN A 1 164 ? -4.795 -7.347 10.580 1.00 83.19 164 ASN A C 1
ATOM 1281 O O . ASN A 1 164 ? -5.323 -6.329 10.133 1.00 83.19 164 ASN A O 1
ATOM 1285 N N . LEU A 1 165 ? -3.463 -7.470 10.628 1.00 88.06 165 LEU A N 1
ATOM 1286 C CA . LEU A 1 165 ? -2.529 -6.462 10.131 1.00 88.06 165 LEU A CA 1
ATOM 1287 C C . LEU A 1 165 ? -1.981 -6.888 8.770 1.00 88.06 165 LEU A C 1
ATOM 1289 O O . LEU A 1 165 ? -1.044 -7.676 8.662 1.00 88.06 165 LEU A O 1
ATOM 1293 N N . HIS A 1 166 ? -2.562 -6.344 7.709 1.00 91.06 166 HIS A N 1
ATOM 1294 C CA . HIS A 1 166 ? -2.192 -6.665 6.341 1.00 91.06 166 HIS A CA 1
ATOM 1295 C C . HIS A 1 166 ? -1.180 -5.663 5.783 1.00 91.06 166 HIS A C 1
ATOM 1297 O O . HIS A 1 166 ? -1.117 -4.494 6.168 1.00 91.06 166 HIS A O 1
ATOM 1303 N N . SER A 1 167 ? -0.377 -6.127 4.832 1.00 91.75 167 SER A N 1
ATOM 1304 C CA . SER A 1 167 ? 0.610 -5.317 4.129 1.00 91.75 167 SER A CA 1
ATOM 1305 C C . SER A 1 167 ? 0.360 -5.366 2.630 1.00 91.75 167 SER A C 1
ATOM 1307 O O . SER A 1 167 ? 0.339 -6.429 2.019 1.00 91.75 167 SER A O 1
ATOM 1309 N N . PHE A 1 168 ? 0.183 -4.208 2.011 1.00 92.31 168 PHE A N 1
ATOM 1310 C CA . PHE A 1 168 ? 0.265 -4.071 0.566 1.00 92.31 168 PHE A CA 1
ATOM 1311 C C . PHE A 1 168 ? 1.706 -3.725 0.195 1.00 92.31 168 PHE A C 1
ATOM 1313 O O . PHE A 1 168 ? 2.246 -2.740 0.697 1.00 92.31 168 PHE A O 1
ATOM 1320 N N . LYS A 1 169 ? 2.343 -4.538 -0.648 1.00 92.31 169 LYS A N 1
ATOM 1321 C CA . LYS A 1 169 ? 3.747 -4.372 -1.049 1.00 92.31 169 LYS A CA 1
ATOM 1322 C C . LYS A 1 169 ? 3.853 -4.234 -2.561 1.00 92.31 169 LYS A C 1
ATOM 1324 O O . LYS A 1 169 ? 3.124 -4.892 -3.307 1.00 92.31 169 LYS A O 1
ATOM 1329 N N . ILE A 1 170 ? 4.789 -3.403 -3.003 1.00 91.81 170 ILE A N 1
ATOM 1330 C CA . ILE A 1 170 ? 5.109 -3.221 -4.417 1.00 91.81 170 ILE A CA 1
ATOM 1331 C C . ILE A 1 170 ? 6.530 -3.714 -4.662 1.00 91.81 170 ILE A C 1
ATOM 1333 O O . ILE A 1 170 ? 7.492 -3.093 -4.224 1.00 91.81 170 ILE A O 1
ATOM 1337 N N . ASP A 1 171 ? 6.660 -4.799 -5.416 1.00 91.06 171 ASP A N 1
ATOM 1338 C CA . ASP A 1 171 ? 7.960 -5.366 -5.753 1.00 91.06 171 ASP A CA 1
ATOM 1339 C C . ASP A 1 171 ? 8.365 -5.033 -7.190 1.00 91.06 171 ASP A C 1
ATOM 1341 O O . ASP A 1 171 ? 7.577 -5.155 -8.132 1.00 91.06 171 ASP A O 1
ATOM 1345 N N . PHE A 1 172 ? 9.646 -4.707 -7.363 1.00 89.62 172 PHE A N 1
ATOM 1346 C CA . PHE A 1 172 ? 10.295 -4.543 -8.661 1.00 89.62 172 PHE A CA 1
ATOM 1347 C C . PHE A 1 172 ? 11.267 -5.708 -8.880 1.00 89.62 172 PHE A C 1
ATOM 1349 O O . PHE A 1 172 ? 12.429 -5.607 -8.484 1.00 89.62 172 PHE A O 1
ATOM 1356 N N . PRO A 1 173 ? 10.848 -6.828 -9.500 1.00 86.75 173 PRO A N 1
ATOM 1357 C CA . PRO A 1 173 ? 11.689 -8.021 -9.639 1.00 86.75 173 PRO A CA 1
ATOM 1358 C C . PRO A 1 173 ? 13.023 -7.759 -10.353 1.00 86.75 173 PRO A C 1
ATOM 1360 O O . PRO A 1 173 ? 14.002 -8.442 -10.077 1.00 86.75 173 PRO A O 1
ATOM 1363 N N . ASN A 1 174 ? 13.068 -6.757 -11.236 1.00 85.69 174 ASN A N 1
ATOM 1364 C CA . ASN A 1 174 ? 14.269 -6.365 -11.980 1.00 85.69 174 ASN A CA 1
ATOM 1365 C C . ASN A 1 174 ? 14.824 -4.995 -11.535 1.00 85.69 174 ASN A C 1
ATOM 1367 O O . ASN A 1 174 ? 15.665 -4.420 -12.224 1.00 85.69 174 ASN A O 1
ATOM 1371 N N . GLY A 1 175 ? 14.327 -4.446 -10.421 1.00 85.44 175 GLY A N 1
ATOM 1372 C CA . GLY A 1 175 ? 14.540 -3.050 -10.039 1.00 85.44 175 GLY A CA 1
ATOM 1373 C C . GLY A 1 175 ? 13.799 -2.052 -10.941 1.00 85.44 175 GLY A C 1
ATOM 1374 O O . GLY A 1 175 ? 13.076 -2.432 -11.863 1.00 85.44 175 GLY A O 1
ATOM 1375 N N . VAL A 1 176 ? 13.980 -0.759 -10.664 1.00 85.69 176 VAL A N 1
ATOM 1376 C CA . VAL A 1 176 ? 13.359 0.346 -11.428 1.00 85.69 176 VAL A CA 1
ATOM 1377 C C . VAL A 1 176 ? 14.171 0.781 -12.653 1.00 85.69 176 VAL A C 1
ATOM 1379 O O . VAL A 1 176 ? 13.734 1.630 -13.424 1.00 85.69 176 VAL A O 1
ATOM 1382 N N . GLY A 1 177 ? 15.340 0.173 -12.879 1.00 84.00 177 GLY A N 1
ATOM 1383 C CA . GLY A 1 177 ? 16.205 0.497 -14.013 1.00 84.00 177 GLY A CA 1
ATOM 1384 C C . GLY A 1 177 ? 16.705 1.943 -13.967 1.00 84.00 177 GLY A C 1
ATOM 1385 O O . GLY A 1 177 ? 17.055 2.436 -12.903 1.00 84.00 177 GLY A O 1
ATOM 1386 N N . LYS A 1 178 ? 16.752 2.612 -15.127 1.00 84.50 178 LYS A N 1
ATOM 1387 C CA . LYS A 1 178 ? 17.097 4.043 -15.270 1.00 84.50 178 LYS A CA 1
ATOM 1388 C C . LYS A 1 178 ? 15.836 4.904 -15.338 1.00 84.50 178 LYS A C 1
ATOM 1390 O O . LYS A 1 178 ? 15.659 5.686 -16.273 1.00 84.50 178 LYS A O 1
ATOM 1395 N N . SER A 1 179 ? 14.882 4.647 -14.459 1.00 87.06 179 SER A N 1
ATOM 1396 C CA . SER A 1 179 ? 13.581 5.305 -14.502 1.00 87.06 179 SER A CA 1
ATOM 1397 C C . SER A 1 179 ? 13.138 5.671 -13.103 1.00 87.06 179 SER A C 1
ATOM 1399 O O . SER A 1 179 ? 13.446 4.977 -12.135 1.00 87.06 179 SER A O 1
ATOM 1401 N N . THR A 1 180 ? 12.416 6.779 -13.022 1.00 89.62 180 THR A N 1
ATOM 1402 C CA . THR A 1 180 ? 11.795 7.234 -11.784 1.00 89.62 180 THR A CA 1
ATOM 1403 C C . THR A 1 180 ? 10.335 6.817 -11.826 1.00 89.62 180 THR A C 1
ATOM 1405 O O . THR A 1 180 ? 9.633 7.163 -12.773 1.00 89.62 180 THR A O 1
ATOM 1408 N N . VAL A 1 181 ? 9.870 6.067 -10.833 1.00 90.94 181 VAL A N 1
ATOM 1409 C CA . VAL A 1 181 ? 8.497 5.553 -10.782 1.00 90.94 181 VAL A CA 1
ATOM 1410 C C . VAL A 1 181 ? 7.770 6.166 -9.600 1.00 90.94 181 VAL A C 1
ATOM 1412 O O . VAL A 1 181 ? 8.205 6.037 -8.456 1.00 90.94 181 VAL A O 1
ATOM 1415 N N . GLU A 1 182 ? 6.641 6.802 -9.879 1.00 92.50 182 GLU A N 1
ATOM 1416 C CA . GLU A 1 182 ? 5.703 7.281 -8.876 1.00 92.50 182 GLU A CA 1
ATOM 1417 C C . GLU A 1 182 ? 4.510 6.326 -8.814 1.00 92.50 182 GLU A C 1
ATOM 1419 O O . GLU A 1 182 ? 3.856 6.057 -9.824 1.00 92.50 182 GLU A O 1
ATOM 1424 N N . ILE A 1 183 ? 4.213 5.815 -7.621 1.00 91.69 183 ILE A N 1
ATOM 1425 C CA . ILE A 1 183 ? 3.053 4.962 -7.371 1.00 91.69 183 ILE A CA 1
ATOM 1426 C C . ILE A 1 183 ? 2.257 5.552 -6.220 1.00 91.69 183 ILE A C 1
ATOM 1428 O O . ILE A 1 183 ? 2.788 5.771 -5.136 1.00 91.69 183 ILE A O 1
ATOM 1432 N N . ARG A 1 184 ? 0.966 5.785 -6.427 1.00 92.06 184 ARG A N 1
ATOM 1433 C CA . ARG A 1 184 ? 0.047 6.229 -5.375 1.00 92.06 184 ARG A CA 1
ATOM 1434 C C . ARG A 1 184 ? -0.901 5.090 -5.074 1.00 92.06 184 ARG A C 1
ATOM 1436 O O . ARG A 1 184 ? -1.510 4.545 -5.990 1.00 92.06 184 ARG A O 1
ATOM 1443 N N . CYS A 1 185 ? -0.993 4.712 -3.808 1.00 91.19 185 CYS A N 1
ATOM 1444 C CA . CYS A 1 185 ? -1.873 3.645 -3.360 1.00 91.19 185 CYS A CA 1
ATOM 1445 C C . CYS A 1 185 ? -2.836 4.170 -2.301 1.00 91.19 185 CYS A C 1
ATOM 1447 O O . CYS A 1 185 ? -2.432 4.901 -1.392 1.00 91.19 185 CYS A O 1
ATOM 1449 N N . VAL A 1 186 ? -4.094 3.759 -2.422 1.00 90.62 186 VAL A N 1
ATOM 1450 C CA . VAL A 1 186 ? -5.151 3.955 -1.438 1.00 90.62 186 VAL A CA 1
ATOM 1451 C C . VAL A 1 186 ? -5.811 2.605 -1.174 1.00 90.62 186 VAL A C 1
ATOM 1453 O O . VAL A 1 186 ? -6.230 1.919 -2.102 1.00 90.62 186 VAL A O 1
ATOM 1456 N N . VAL A 1 187 ? -5.923 2.228 0.094 1.00 90.94 187 VAL A N 1
ATOM 1457 C CA . VAL A 1 187 ? -6.673 1.064 0.565 1.00 90.94 187 VAL A CA 1
ATOM 1458 C C . VAL A 1 187 ? -7.822 1.573 1.421 1.00 90.94 187 VAL A C 1
ATOM 1460 O O . VAL A 1 187 ? -7.604 2.288 2.396 1.00 90.94 187 VAL A O 1
ATOM 1463 N N . LEU A 1 188 ? -9.042 1.214 1.045 1.00 89.12 188 LEU A N 1
ATOM 1464 C CA . LEU A 1 188 ? -10.269 1.539 1.759 1.00 89.12 188 LEU A CA 1
ATOM 1465 C C . LEU A 1 188 ? -10.806 0.270 2.408 1.00 89.12 188 LEU A C 1
ATOM 1467 O O . LEU A 1 188 ? -11.004 -0.735 1.725 1.00 89.12 188 LEU A O 1
ATOM 1471 N N . VAL A 1 189 ? -11.041 0.328 3.712 1.00 88.25 189 VAL A N 1
ATOM 1472 C CA . VAL A 1 189 ? -11.634 -0.751 4.500 1.00 88.25 189 VAL A CA 1
ATOM 1473 C C . VAL A 1 189 ? -13.004 -0.287 4.976 1.00 88.25 189 VAL A C 1
ATOM 1475 O O . VAL A 1 189 ? -13.088 0.604 5.818 1.00 88.25 189 VAL A O 1
ATOM 1478 N N . ASN A 1 190 ? -14.051 -0.897 4.427 1.00 83.56 190 ASN A N 1
ATOM 1479 C CA . ASN A 1 190 ? -15.447 -0.536 4.638 1.00 83.56 190 ASN A CA 1
ATOM 1480 C C . ASN A 1 190 ? -16.212 -1.637 5.383 1.00 83.56 190 ASN A C 1
ATOM 1482 O O . ASN A 1 190 ? -15.814 -2.806 5.370 1.00 83.56 190 ASN A O 1
ATOM 1486 N N . ASN A 1 191 ? -17.376 -1.279 5.933 1.00 72.44 191 ASN A N 1
ATOM 1487 C CA . ASN A 1 191 ? -18.261 -2.179 6.689 1.00 72.44 191 ASN A CA 1
ATOM 1488 C C . ASN A 1 191 ? -17.608 -2.731 7.966 1.00 72.44 191 ASN A C 1
ATOM 1490 O O . ASN A 1 191 ? -17.734 -3.921 8.259 1.00 72.44 191 ASN A O 1
ATOM 1494 N N . ARG A 1 192 ? -16.946 -1.868 8.747 1.00 67.75 192 ARG A N 1
ATOM 1495 C CA . ARG A 1 192 ? -16.504 -2.222 10.103 1.00 67.75 192 ARG A CA 1
ATOM 1496 C C . ARG A 1 192 ? -17.734 -2.383 11.002 1.00 67.75 192 ARG A C 1
ATOM 1498 O O . ARG A 1 192 ? -18.257 -1.416 11.552 1.00 67.75 192 ARG A O 1
ATOM 1505 N N . ILE A 1 193 ? -18.294 -3.591 11.068 1.00 59.34 193 ILE A N 1
ATOM 1506 C CA . ILE A 1 193 ? -19.464 -3.884 11.903 1.00 59.34 193 ILE A CA 1
ATOM 1507 C C . ILE A 1 193 ? -18.961 -4.252 13.296 1.00 59.34 193 ILE A C 1
ATOM 1509 O O . ILE A 1 193 ? -18.225 -5.223 13.459 1.00 59.34 193 ILE A O 1
ATOM 1513 N N . ARG A 1 194 ? -19.411 -3.521 14.322 1.00 54.31 194 ARG A N 1
ATOM 1514 C CA . ARG A 1 194 ? -19.207 -3.930 15.715 1.00 54.31 194 ARG A CA 1
ATOM 1515 C C . ARG A 1 194 ? -19.917 -5.270 15.951 1.00 54.31 194 ARG A C 1
ATOM 1517 O O . ARG A 1 194 ? -21.145 -5.307 15.829 1.00 54.31 194 ARG A O 1
ATOM 1524 N N . PRO A 1 195 ? -19.236 -6.354 16.362 1.00 44.34 195 PRO A N 1
ATOM 1525 C CA . PRO A 1 195 ? -19.934 -7.373 17.128 1.00 44.34 195 PRO A CA 1
ATOM 1526 C C . PRO A 1 195 ? -20.436 -6.683 18.404 1.00 44.34 195 PRO A C 1
ATOM 1528 O O . PRO A 1 195 ? -19.643 -6.104 19.143 1.00 44.34 195 PRO A O 1
ATOM 1531 N N . HIS A 1 196 ? -21.755 -6.646 18.614 1.00 35.75 196 HIS A N 1
ATOM 1532 C CA . HIS A 1 196 ? -22.350 -6.103 19.837 1.00 35.75 196 HIS A CA 1
ATOM 1533 C C . HIS A 1 196 ? -21.677 -6.752 21.058 1.00 35.75 196 HIS A C 1
ATOM 1535 O O . HIS A 1 196 ? -21.809 -7.961 21.250 1.00 35.75 196 HIS A O 1
ATOM 1541 N N . ILE A 1 197 ? -20.942 -5.953 21.839 1.00 43.12 197 ILE A N 1
ATOM 1542 C CA . ILE A 1 197 ? -20.468 -6.307 23.184 1.00 43.12 197 ILE A CA 1
ATOM 1543 C C . ILE A 1 197 ? -21.552 -5.904 24.180 1.00 43.12 197 ILE A C 1
ATOM 1545 O O . ILE A 1 197 ? -22.049 -4.759 24.052 1.00 43.12 197 ILE A O 1
#

Sequence (197 aa):
MDPAEPSKNDKTPAKLFENIKLDFNTIKIVLLTAAVLLVLLAAPMVFILKHFVTFDQLDDYLGVTKSVGPKILHTILEDFDSGYSKNFLFDSDKAISSADTALLFHALAHEKVTMSVTAHAIGAFPKIVLKLNNCVIDTRAEEFHIFEREVTADLERCSPDEPNLHSFKIDFPNGVGKSTVEIRCVVLVNNRIRPHI

Radius of gyration: 35.52 Å; chains: 1; bounding box: 50×109×87 Å

pLDDT: mean 72.55, std 18.8, range [35.75, 93.75]